Protein AF-A0A7C5YGK5-F1 (afdb_monomer_lite)

Radius of gyration: 21.23 Å; chains: 1; bounding box: 62×53×54 Å

Structure (mmCIF, N/CA/C/O backbone):
data_AF-A0A7C5YGK5-F1
#
_entry.id   AF-A0A7C5YGK5-F1
#
loop_
_atom_site.group_PDB
_atom_site.id
_atom_site.type_symbol
_atom_site.label_atom_id
_atom_site.label_alt_id
_atom_site.label_comp_id
_atom_site.label_asym_id
_atom_site.label_entity_id
_atom_site.label_seq_id
_atom_site.pdbx_PDB_ins_code
_atom_site.Cartn_x
_atom_site.Cartn_y
_atom_site.Cartn_z
_atom_site.occupancy
_atom_site.B_iso_or_equiv
_atom_site.auth_seq_id
_atom_site.auth_comp_id
_atom_site.auth_asym_id
_atom_site.auth_atom_id
_atom_site.pdbx_PDB_model_num
ATOM 1 N N . MET A 1 1 ? 16.348 12.078 -22.762 1.00 61.97 1 MET A N 1
ATOM 2 C CA . MET A 1 1 ? 15.052 11.604 -22.214 1.00 61.97 1 MET A CA 1
ATOM 3 C C . MET A 1 1 ? 15.205 10.711 -20.979 1.00 61.97 1 MET A C 1
ATOM 5 O O . MET A 1 1 ? 14.664 11.082 -19.948 1.00 61.97 1 MET A O 1
ATOM 9 N N . ARG A 1 2 ? 15.973 9.604 -21.016 1.00 72.06 2 ARG A N 1
ATOM 10 C CA . ARG A 1 2 ? 16.140 8.676 -19.867 1.00 72.06 2 ARG A CA 1
ATOM 11 C C . ARG A 1 2 ? 16.527 9.355 -18.541 1.00 72.06 2 ARG A C 1
ATOM 13 O O . ARG A 1 2 ? 15.892 9.107 -17.523 1.00 72.06 2 ARG A O 1
ATOM 20 N N . ASN A 1 3 ? 17.524 10.240 -18.558 1.00 75.56 3 ASN A N 1
ATOM 21 C CA . ASN A 1 3 ? 17.982 10.916 -17.338 1.00 75.56 3 ASN A CA 1
ATOM 22 C C . ASN A 1 3 ? 16.948 11.926 -16.810 1.00 75.56 3 ASN A C 1
ATOM 24 O O . ASN A 1 3 ? 16.773 12.029 -15.605 1.00 75.56 3 ASN A O 1
ATOM 28 N N . CYS A 1 4 ? 16.206 12.606 -17.691 1.00 78.31 4 CYS A N 1
ATOM 29 C CA . CYS A 1 4 ? 15.151 13.546 -17.295 1.00 78.31 4 CYS A CA 1
ATOM 30 C C . CYS A 1 4 ? 14.020 12.838 -16.536 1.00 78.31 4 CYS A C 1
ATOM 32 O O . CYS A 1 4 ? 13.589 13.324 -15.496 1.00 78.31 4 CYS A O 1
ATOM 34 N N . VAL A 1 5 ? 13.591 11.663 -17.017 1.00 83.38 5 VAL A N 1
ATOM 35 C CA . VAL A 1 5 ? 12.564 10.851 -16.341 1.00 83.38 5 VAL A CA 1
ATOM 36 C C . VAL A 1 5 ? 13.057 10.398 -14.966 1.00 83.38 5 VAL A C 1
ATOM 38 O O . VAL A 1 5 ? 12.347 10.564 -13.983 1.00 83.38 5 VAL A O 1
ATOM 41 N N . ARG A 1 6 ? 14.301 9.911 -14.865 1.00 82.94 6 ARG A N 1
ATOM 42 C CA . ARG A 1 6 ? 14.883 9.477 -13.583 1.00 82.94 6 ARG A CA 1
ATOM 43 C C . ARG A 1 6 ? 15.022 10.614 -12.573 1.00 82.94 6 ARG A C 1
ATOM 45 O O . ARG A 1 6 ? 14.742 10.407 -11.398 1.00 82.94 6 ARG A O 1
ATOM 52 N N . VAL A 1 7 ? 15.425 11.803 -13.015 1.00 82.38 7 VAL A N 1
ATOM 53 C CA . VAL A 1 7 ? 15.535 12.981 -12.140 1.00 82.38 7 VAL A CA 1
ATOM 54 C C . VAL A 1 7 ? 14.152 13.454 -11.682 1.00 82.38 7 VAL A C 1
ATOM 56 O O . VAL A 1 7 ? 13.975 13.746 -10.503 1.00 82.38 7 VAL A O 1
ATOM 59 N N . ALA A 1 8 ? 13.149 13.452 -12.565 1.00 85.56 8 ALA A N 1
ATOM 60 C CA . ALA A 1 8 ? 11.771 13.767 -12.188 1.00 85.56 8 ALA A CA 1
ATOM 61 C C . ALA A 1 8 ? 11.207 12.754 -11.173 1.00 85.56 8 ALA A C 1
ATOM 63 O O . ALA A 1 8 ? 10.627 13.147 -10.160 1.00 85.56 8 ALA A O 1
ATOM 64 N N . SER A 1 9 ? 11.440 11.455 -11.385 1.00 85.75 9 SER A N 1
ATOM 65 C CA . SER A 1 9 ? 11.074 10.410 -10.424 1.00 85.75 9 SER A CA 1
ATOM 66 C C . SER A 1 9 ? 11.818 10.567 -9.091 1.00 85.75 9 SER A C 1
ATOM 68 O O . SER A 1 9 ? 11.222 10.357 -8.036 1.00 85.75 9 SER A O 1
ATOM 70 N N . ALA A 1 10 ? 13.091 10.981 -9.109 1.00 86.00 10 ALA A N 1
ATOM 71 C CA . ALA A 1 10 ? 13.881 11.243 -7.903 1.00 86.00 10 ALA A CA 1
ATOM 72 C C . ALA A 1 10 ? 13.321 12.416 -7.086 1.00 86.00 10 ALA A C 1
ATOM 74 O O . ALA A 1 10 ? 13.207 12.314 -5.866 1.00 86.00 10 ALA A O 1
ATOM 75 N N . LEU A 1 11 ? 12.889 13.491 -7.750 1.00 87.25 11 LEU A N 1
ATOM 76 C CA . LEU A 1 11 ? 12.198 14.610 -7.104 1.00 87.25 11 LEU A CA 1
ATOM 77 C C . LEU A 1 11 ? 10.873 14.168 -6.467 1.00 87.25 11 LEU A C 1
ATOM 79 O O . LEU A 1 11 ? 10.612 14.501 -5.313 1.00 87.25 11 LEU A O 1
ATOM 83 N N . ALA A 1 12 ? 10.066 13.372 -7.174 1.00 87.94 12 ALA A N 1
ATOM 84 C CA . ALA A 1 12 ? 8.808 12.847 -6.638 1.00 87.94 12 ALA A CA 1
ATOM 85 C C . ALA A 1 12 ? 9.027 11.926 -5.423 1.00 87.94 12 ALA A C 1
ATOM 87 O O . ALA A 1 12 ? 8.315 12.025 -4.424 1.00 87.94 12 ALA A O 1
ATOM 88 N N . MET A 1 13 ? 10.051 11.069 -5.469 1.00 90.56 13 MET A N 1
ATOM 89 C CA . MET A 1 13 ? 10.461 10.250 -4.325 1.00 90.56 13 MET A CA 1
ATOM 90 C C . MET A 1 13 ? 10.913 11.127 -3.148 1.00 90.56 13 MET A C 1
ATOM 92 O O . MET A 1 13 ? 10.487 10.887 -2.019 1.00 90.56 13 MET A O 1
ATOM 96 N N . ALA A 1 14 ? 11.740 12.149 -3.388 1.00 88.12 14 ALA A N 1
ATOM 97 C CA . ALA A 1 14 ? 12.190 13.058 -2.337 1.00 88.12 14 ALA A CA 1
ATOM 98 C C . ALA A 1 14 ? 11.003 13.788 -1.688 1.00 88.12 14 ALA A C 1
ATOM 100 O O . ALA A 1 14 ? 10.953 13.915 -0.464 1.00 88.12 14 ALA A O 1
ATOM 101 N N . ALA A 1 15 ? 10.016 14.206 -2.489 1.00 87.94 15 ALA A N 1
ATOM 102 C CA . ALA A 1 15 ? 8.786 14.817 -1.996 1.00 87.94 15 ALA A CA 1
ATOM 103 C C . ALA A 1 15 ? 7.990 13.845 -1.115 1.00 87.94 15 ALA A C 1
ATOM 105 O O . ALA A 1 15 ? 7.523 14.238 -0.051 1.00 87.94 15 ALA A O 1
ATOM 106 N N . ALA A 1 16 ? 7.895 12.569 -1.497 1.00 87.12 16 ALA A N 1
ATOM 107 C CA . ALA A 1 16 ? 7.235 11.549 -0.684 1.00 87.12 16 ALA A CA 1
ATOM 108 C C . ALA A 1 16 ? 7.958 11.286 0.650 1.00 87.12 16 ALA A C 1
ATOM 110 O O . ALA A 1 16 ? 7.298 11.129 1.675 1.00 87.12 16 ALA A O 1
ATOM 111 N N . VAL A 1 17 ? 9.299 11.286 0.668 1.00 86.50 17 VAL A N 1
ATOM 112 C CA . VAL A 1 17 ? 10.098 11.183 1.909 1.00 86.50 17 VAL A CA 1
ATOM 113 C C . VAL A 1 17 ? 9.819 12.375 2.827 1.00 86.50 17 VAL A C 1
ATOM 115 O O . VAL A 1 17 ? 9.573 12.199 4.019 1.00 86.50 17 VAL A O 1
ATOM 118 N N . ALA A 1 18 ? 9.836 13.588 2.276 1.00 85.12 18 ALA A N 1
ATOM 119 C CA . ALA A 1 18 ? 9.569 14.803 3.036 1.00 85.12 18 ALA A CA 1
ATOM 120 C C . ALA A 1 18 ? 8.126 14.848 3.552 1.00 85.12 18 ALA A C 1
ATOM 122 O O . ALA A 1 18 ? 7.896 15.221 4.699 1.00 85.12 18 ALA A O 1
ATOM 123 N N . LEU A 1 19 ? 7.166 14.402 2.740 1.00 86.31 19 LEU A N 1
ATOM 124 C CA . LEU A 1 19 ? 5.771 14.301 3.140 1.00 86.31 19 LEU A CA 1
ATOM 125 C C . LEU A 1 19 ? 5.600 13.267 4.252 1.00 86.31 19 LEU A C 1
ATOM 127 O O . LEU A 1 19 ? 4.934 13.571 5.228 1.00 86.31 19 LEU A O 1
ATOM 131 N N . PHE A 1 20 ? 6.259 12.108 4.179 1.00 83.88 20 PHE A N 1
ATOM 132 C CA . PHE A 1 20 ? 6.266 11.125 5.267 1.00 83.88 20 PHE A CA 1
ATOM 133 C C . PHE A 1 20 ? 6.825 11.704 6.577 1.00 83.88 20 PHE A C 1
ATOM 135 O O . PHE A 1 20 ? 6.246 11.503 7.646 1.00 83.88 20 PHE A O 1
ATOM 142 N N . LEU A 1 21 ? 7.921 12.467 6.508 1.00 81.94 21 LEU A N 1
ATOM 143 C CA . LEU A 1 21 ? 8.497 13.149 7.673 1.00 81.94 21 LEU A CA 1
ATOM 144 C C . LEU A 1 21 ? 7.549 14.204 8.258 1.00 81.94 21 LEU A C 1
ATOM 146 O O . LEU A 1 21 ? 7.430 14.325 9.478 1.00 81.94 21 LEU A O 1
ATOM 150 N N . PHE A 1 22 ? 6.860 14.942 7.393 1.00 80.69 22 PHE A N 1
ATOM 151 C CA . PHE A 1 22 ? 5.939 15.994 7.796 1.00 80.69 22 PHE A CA 1
ATOM 152 C C . PHE A 1 22 ? 4.614 15.445 8.343 1.00 80.69 22 PHE A C 1
ATOM 154 O O . PHE A 1 22 ? 4.155 15.896 9.387 1.00 80.69 22 PHE A O 1
ATOM 161 N N . THR A 1 23 ? 3.993 14.464 7.685 1.00 76.81 23 THR A N 1
ATOM 162 C CA . THR A 1 23 ? 2.668 13.952 8.070 1.00 76.81 23 THR A CA 1
ATOM 163 C C . THR A 1 23 ? 2.751 12.935 9.201 1.00 76.81 23 THR A C 1
ATOM 165 O O . THR A 1 23 ? 2.026 13.055 10.189 1.00 76.81 23 THR A O 1
ATOM 168 N N . ILE A 1 24 ? 3.657 11.958 9.094 1.00 78.12 24 ILE A N 1
ATOM 169 C CA . ILE A 1 24 ? 3.719 10.831 10.033 1.00 78.12 24 ILE A CA 1
ATOM 170 C C . ILE A 1 24 ? 4.596 11.174 11.235 1.00 78.12 24 ILE A C 1
ATOM 172 O O . ILE A 1 24 ? 4.184 10.999 12.383 1.00 78.12 24 ILE A O 1
ATOM 176 N N . LEU A 1 25 ? 5.802 11.690 10.988 1.00 72.62 25 LEU A N 1
ATOM 177 C CA . LEU A 1 25 ? 6.745 12.040 12.056 1.00 72.62 25 LEU A CA 1
ATOM 178 C C . LEU A 1 25 ? 6.520 13.454 12.622 1.00 72.62 25 LEU A C 1
ATOM 180 O O . LEU A 1 25 ? 7.140 13.795 13.630 1.00 72.62 25 LEU A O 1
ATOM 184 N N . GLN A 1 26 ? 5.610 14.242 12.026 1.00 71.62 26 GLN A N 1
ATOM 185 C CA . GLN A 1 26 ? 5.238 15.606 12.445 1.00 71.62 26 GLN A CA 1
ATOM 186 C C . GLN A 1 26 ? 6.452 16.509 12.697 1.00 71.62 26 GLN A C 1
ATOM 188 O O . GLN A 1 26 ? 6.501 17.298 13.642 1.00 71.62 26 GLN A O 1
ATOM 193 N N . VAL A 1 27 ? 7.464 16.361 11.840 1.00 75.00 27 VAL A N 1
ATOM 194 C CA . VAL A 1 27 ? 8.681 17.171 11.860 1.00 75.00 27 VAL A CA 1
ATOM 195 C C . VAL A 1 27 ? 8.373 18.588 11.368 1.00 75.00 27 VAL A C 1
ATOM 197 O O . VAL A 1 27 ? 7.480 18.793 10.548 1.00 75.00 27 VAL A O 1
ATOM 200 N N . SER A 1 28 ? 9.117 19.587 11.856 1.00 80.12 28 SER A N 1
ATOM 201 C CA . SER A 1 28 ? 8.945 20.971 11.406 1.00 80.12 28 SER A CA 1
ATOM 202 C C . SER A 1 28 ? 9.102 21.095 9.885 1.00 80.12 28 SER A C 1
ATOM 204 O O . SER A 1 28 ? 9.897 20.387 9.252 1.00 80.12 28 SER A O 1
ATOM 206 N N . LEU A 1 29 ? 8.345 22.024 9.294 1.00 82.19 29 LEU A N 1
ATOM 207 C CA . LEU A 1 29 ? 8.347 22.258 7.849 1.00 82.19 29 LEU A CA 1
ATOM 208 C C . LEU A 1 29 ? 9.766 22.534 7.327 1.00 82.19 29 LEU A C 1
ATOM 210 O O . LEU A 1 29 ? 10.172 21.956 6.324 1.00 82.19 29 LEU A O 1
ATOM 214 N N . SER A 1 30 ? 10.556 23.335 8.051 1.00 79.62 30 SER A N 1
ATOM 215 C CA . SER A 1 30 ? 11.928 23.691 7.664 1.00 79.62 30 SER A CA 1
ATOM 216 C C . SER A 1 30 ? 12.852 22.479 7.554 1.00 79.62 30 SER A C 1
ATOM 218 O O . SER A 1 30 ? 13.625 22.377 6.605 1.00 79.62 30 SER A O 1
ATOM 220 N N . VAL A 1 31 ? 12.756 21.532 8.493 1.00 83.88 31 VAL A N 1
ATOM 221 C CA . VAL A 1 31 ? 13.568 20.308 8.455 1.00 83.88 31 VAL A CA 1
ATOM 222 C C . VAL A 1 31 ? 13.084 19.384 7.338 1.00 83.88 31 VAL A C 1
ATOM 224 O O . VAL A 1 31 ? 13.905 18.801 6.637 1.00 83.88 31 VAL A O 1
ATOM 227 N N . SER A 1 32 ? 11.773 19.298 7.105 1.00 81.00 32 SER A N 1
ATOM 228 C CA . SER A 1 32 ? 11.217 18.488 6.011 1.00 81.00 32 SER A CA 1
ATOM 229 C C . SER A 1 32 ? 11.653 19.008 4.633 1.00 81.00 32 SER A C 1
ATOM 231 O O . SER A 1 32 ? 12.050 18.219 3.776 1.00 81.00 32 SER A O 1
ATOM 233 N N . VAL A 1 33 ? 11.669 20.331 4.436 1.00 85.19 33 VAL A N 1
ATOM 234 C CA . VAL A 1 33 ? 12.185 20.972 3.212 1.00 85.19 33 VAL A CA 1
ATOM 235 C C . VAL A 1 33 ? 13.698 20.781 3.080 1.00 85.19 33 VAL A C 1
ATOM 237 O O . VAL A 1 33 ? 14.188 20.498 1.988 1.00 85.19 33 VAL A O 1
ATOM 240 N N . PHE A 1 34 ? 14.450 20.871 4.179 1.00 87.50 34 PHE A N 1
ATOM 241 C CA . PHE A 1 34 ? 15.885 20.590 4.157 1.00 87.50 34 PHE A CA 1
ATOM 242 C C . PHE A 1 34 ? 16.175 19.145 3.728 1.00 87.50 34 PHE A C 1
ATOM 244 O O . PHE A 1 34 ? 17.001 18.915 2.844 1.00 87.50 34 PHE A O 1
ATOM 251 N N . VAL A 1 35 ? 15.452 18.171 4.290 1.00 86.88 35 VAL A N 1
ATOM 252 C CA . VAL A 1 35 ? 15.586 16.760 3.902 1.00 86.88 35 VAL A CA 1
ATOM 253 C C . VAL A 1 35 ? 15.156 16.543 2.453 1.00 86.88 35 VAL A C 1
ATOM 255 O O . VAL A 1 35 ? 15.827 15.799 1.743 1.00 86.88 35 VAL A O 1
ATOM 258 N N . PHE A 1 36 ? 14.101 17.213 1.980 1.00 88.00 36 PHE A N 1
ATOM 259 C CA . PHE A 1 36 ? 13.710 17.179 0.568 1.00 88.00 36 PHE A CA 1
ATOM 260 C C . PHE A 1 36 ? 14.868 17.594 -0.346 1.00 88.00 36 PHE A C 1
ATOM 262 O O . PHE A 1 36 ? 15.233 16.845 -1.254 1.00 88.00 36 PHE A O 1
ATOM 269 N N . LEU A 1 37 ? 15.473 18.757 -0.082 1.00 87.81 37 LEU A N 1
ATOM 270 C CA . LEU A 1 37 ? 16.588 19.277 -0.876 1.00 87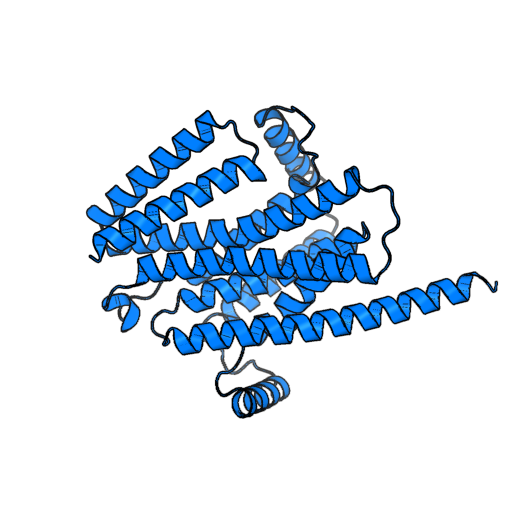.81 37 LEU A CA 1
ATOM 271 C C . LEU A 1 37 ? 17.795 18.336 -0.825 1.00 87.81 37 LEU A C 1
ATOM 273 O O . LEU A 1 37 ? 18.383 18.034 -1.865 1.00 87.81 37 LEU A O 1
ATOM 277 N N . LEU A 1 38 ? 18.130 17.817 0.357 1.00 88.56 38 LEU A N 1
ATOM 278 C CA . LEU A 1 38 ? 19.234 16.877 0.542 1.00 88.56 38 LEU A CA 1
ATOM 279 C C . LEU A 1 38 ? 18.993 15.567 -0.221 1.00 88.56 38 LEU A C 1
ATOM 281 O O . LEU A 1 38 ? 19.845 15.130 -0.988 1.00 88.56 38 LEU A O 1
ATOM 285 N N . VAL A 1 39 ? 17.818 14.951 -0.083 1.00 88.25 39 VAL A N 1
ATOM 286 C CA . VAL A 1 39 ? 17.501 13.692 -0.773 1.00 88.25 39 VAL A CA 1
ATOM 287 C C . VAL A 1 39 ? 17.434 13.899 -2.287 1.00 88.25 39 VAL A C 1
ATOM 289 O O . VAL A 1 39 ? 17.947 13.061 -3.029 1.00 88.25 39 VAL A O 1
ATOM 292 N N . ALA A 1 40 ? 16.867 15.008 -2.770 1.00 86.56 40 ALA A N 1
ATOM 293 C CA . ALA A 1 40 ? 16.801 15.324 -4.198 1.00 86.56 40 ALA A CA 1
ATOM 294 C C . ALA A 1 40 ? 18.196 15.547 -4.812 1.00 86.56 40 ALA A C 1
ATOM 296 O O . ALA A 1 40 ? 18.508 15.007 -5.878 1.00 86.56 40 ALA A O 1
ATOM 297 N N . THR A 1 41 ? 19.064 16.297 -4.130 1.00 84.00 41 THR A N 1
ATOM 298 C CA . THR A 1 41 ? 20.441 16.553 -4.585 1.00 84.00 41 THR A CA 1
ATOM 299 C C . THR A 1 41 ? 21.306 15.296 -4.520 1.00 84.00 41 THR A C 1
ATOM 301 O O . THR A 1 41 ? 21.959 14.959 -5.505 1.00 84.00 41 THR A O 1
ATOM 304 N N . CYS A 1 42 ? 21.255 14.533 -3.425 1.00 85.69 42 CYS A N 1
ATOM 305 C CA . CYS A 1 42 ? 22.000 13.280 -3.309 1.00 85.69 42 CYS A CA 1
ATOM 306 C C . CYS A 1 42 ? 21.535 12.244 -4.340 1.00 85.69 42 CYS A C 1
ATOM 308 O O . CYS A 1 42 ? 22.364 11.630 -5.006 1.00 85.69 42 CYS A O 1
ATOM 310 N N . SER A 1 43 ? 20.224 12.055 -4.516 1.00 82.31 43 SER A N 1
ATOM 311 C CA . SER A 1 43 ? 19.699 11.075 -5.479 1.00 82.31 43 SER A CA 1
ATOM 312 C C . SER A 1 43 ? 20.042 11.436 -6.925 1.00 82.31 43 SER A C 1
ATOM 314 O O . SER A 1 43 ? 20.512 10.574 -7.669 1.00 82.31 43 SER A O 1
ATOM 316 N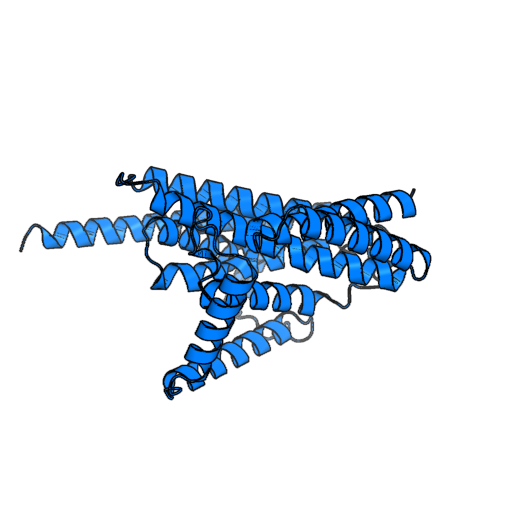 N . SER A 1 44 ? 19.893 12.705 -7.316 1.00 81.25 44 SER A N 1
ATOM 317 C CA . SER A 1 44 ? 20.297 13.169 -8.649 1.00 81.25 44 SER A CA 1
ATOM 318 C C . SER A 1 44 ? 21.806 13.035 -8.880 1.00 81.25 44 SER A C 1
ATOM 320 O O . SER A 1 44 ? 22.205 12.520 -9.925 1.00 81.25 44 SER A O 1
ATOM 322 N N . ALA A 1 45 ? 22.641 13.385 -7.897 1.00 83.31 45 ALA A N 1
ATOM 323 C CA . ALA A 1 45 ? 24.090 13.213 -7.981 1.00 83.31 45 ALA A CA 1
ATOM 324 C C . ALA A 1 45 ? 24.491 11.735 -8.138 1.00 83.31 45 ALA A C 1
ATOM 326 O O . ALA A 1 45 ? 25.281 11.404 -9.023 1.00 83.31 45 ALA A O 1
ATOM 327 N N . ILE A 1 46 ? 23.915 10.826 -7.341 1.00 83.69 46 ILE A N 1
ATOM 328 C CA . ILE A 1 46 ? 24.234 9.389 -7.397 1.00 83.69 46 ILE A CA 1
ATOM 329 C C . ILE A 1 46 ? 23.800 8.775 -8.733 1.00 83.69 46 ILE A C 1
ATOM 331 O O . ILE A 1 46 ? 24.522 7.931 -9.263 1.00 83.69 46 ILE A O 1
ATOM 335 N N . ILE A 1 47 ? 22.662 9.197 -9.300 1.00 82.62 47 ILE A N 1
ATOM 336 C CA . ILE A 1 47 ? 22.216 8.744 -10.629 1.00 82.62 47 ILE A CA 1
ATOM 337 C C . ILE A 1 47 ? 23.219 9.165 -11.714 1.00 82.62 47 ILE A C 1
ATOM 339 O O . ILE A 1 47 ? 23.490 8.381 -12.621 1.00 82.62 47 ILE A O 1
ATOM 343 N N . VAL A 1 48 ? 23.794 10.369 -11.615 1.00 81.31 48 VAL A N 1
ATOM 344 C CA . VAL A 1 48 ? 24.810 10.856 -12.564 1.00 81.31 48 VAL A CA 1
ATOM 345 C C . VAL A 1 48 ? 26.150 10.133 -12.381 1.00 81.31 48 VAL A C 1
ATOM 347 O O . VAL A 1 48 ? 26.771 9.756 -13.371 1.00 81.31 48 VAL A O 1
ATOM 350 N N . LEU A 1 49 ? 26.578 9.899 -11.135 1.00 80.31 49 LEU A N 1
ATOM 351 C CA . LEU A 1 49 ? 27.840 9.223 -10.802 1.00 80.31 49 LEU A CA 1
ATOM 352 C C . LEU A 1 49 ? 27.809 7.715 -11.098 1.00 80.31 49 LEU A C 1
ATOM 354 O O . LEU A 1 49 ? 28.800 7.142 -11.544 1.00 80.31 49 LEU A O 1
ATOM 358 N N . SER A 1 50 ? 26.685 7.051 -10.819 1.00 78.88 50 SER A N 1
ATOM 359 C CA . SER A 1 50 ? 26.557 5.595 -10.886 1.00 78.88 50 SER A CA 1
ATOM 360 C C . SER A 1 50 ? 25.134 5.169 -11.253 1.00 78.88 50 SER A C 1
ATOM 362 O O . SER A 1 50 ? 24.242 5.043 -10.414 1.00 78.88 50 SER A O 1
ATOM 364 N N . ASP A 1 51 ? 24.929 4.879 -12.535 1.00 76.31 51 ASP A N 1
ATOM 365 C CA . ASP A 1 51 ? 23.585 4.655 -13.070 1.00 76.31 51 ASP A CA 1
ATOM 366 C C . ASP A 1 51 ? 22.855 3.463 -12.418 1.00 76.31 51 ASP A C 1
ATOM 368 O O . ASP A 1 51 ? 21.680 3.542 -12.068 1.00 76.31 51 ASP A O 1
ATOM 372 N N . ALA A 1 52 ? 23.561 2.351 -12.190 1.00 78.56 52 ALA A N 1
ATOM 373 C CA . ALA A 1 52 ? 22.961 1.141 -11.625 1.00 78.56 52 ALA A CA 1
ATOM 374 C C . ALA A 1 52 ? 22.671 1.252 -10.115 1.00 78.56 52 ALA A C 1
ATOM 376 O O . ALA A 1 52 ? 21.628 0.784 -9.643 1.00 78.56 52 ALA A O 1
ATOM 377 N N . LEU A 1 53 ? 23.580 1.871 -9.354 1.00 80.50 53 LEU A N 1
ATOM 378 C CA . LEU A 1 53 ? 23.429 2.025 -7.905 1.00 80.50 53 LEU A CA 1
ATOM 379 C C . LEU A 1 53 ? 22.382 3.091 -7.578 1.00 80.50 53 LEU A C 1
ATOM 381 O O . LEU A 1 53 ? 21.507 2.833 -6.753 1.00 80.50 53 LEU A O 1
ATOM 385 N N . GLY A 1 54 ? 22.397 4.232 -8.275 1.00 82.38 54 GLY A N 1
ATOM 386 C CA . GLY A 1 54 ? 21.413 5.300 -8.086 1.00 82.38 54 GLY A CA 1
ATOM 387 C C . GLY A 1 54 ? 19.984 4.832 -8.334 1.00 82.38 54 GLY A C 1
ATOM 388 O O . GLY A 1 54 ? 19.116 5.038 -7.487 1.00 82.38 54 GLY A O 1
ATOM 389 N N . VAL A 1 55 ? 19.750 4.112 -9.437 1.00 83.56 55 VAL A N 1
ATOM 390 C CA . VAL A 1 55 ? 18.435 3.522 -9.739 1.00 83.56 55 VAL A CA 1
ATOM 391 C C . VAL A 1 55 ? 18.006 2.538 -8.652 1.00 83.56 55 VAL A C 1
ATOM 393 O O . VAL A 1 55 ? 16.856 2.576 -8.216 1.00 83.56 55 VAL A O 1
ATOM 396 N N . SER A 1 56 ? 18.917 1.690 -8.171 1.00 83.62 56 SER A N 1
ATOM 397 C CA . SER A 1 56 ? 18.602 0.700 -7.135 1.00 83.62 56 SER A CA 1
ATOM 398 C C . SER A 1 56 ? 18.248 1.357 -5.796 1.00 83.62 56 SER A C 1
ATOM 400 O O . SER A 1 56 ? 17.251 0.990 -5.181 1.00 83.62 56 SER A O 1
ATOM 402 N N . ILE A 1 57 ? 19.009 2.361 -5.358 1.00 86.38 57 ILE A N 1
ATOM 403 C CA . ILE A 1 57 ? 18.751 3.071 -4.095 1.00 86.38 57 ILE A CA 1
ATOM 404 C C . ILE A 1 57 ? 17.441 3.862 -4.187 1.00 86.38 57 ILE A C 1
ATOM 406 O O . ILE A 1 57 ? 16.599 3.736 -3.301 1.00 86.38 57 ILE A O 1
ATOM 410 N N . CYS A 1 58 ? 17.214 4.612 -5.270 1.00 87.12 58 CYS A N 1
ATOM 411 C CA . CYS A 1 58 ? 15.983 5.394 -5.431 1.00 87.12 58 CYS A CA 1
ATOM 412 C C . CYS A 1 58 ? 14.741 4.497 -5.513 1.00 87.12 58 CYS A C 1
ATOM 414 O O . CYS A 1 58 ? 13.710 4.796 -4.910 1.00 87.12 58 CYS A O 1
ATOM 416 N N . SER A 1 59 ? 14.846 3.356 -6.201 1.00 87.50 59 SER A N 1
ATOM 417 C CA . SER A 1 59 ? 13.755 2.377 -6.270 1.00 87.50 59 SER A CA 1
ATOM 418 C C . SER A 1 59 ? 13.471 1.752 -4.904 1.00 87.50 59 SER A C 1
ATOM 420 O O . SER A 1 59 ? 12.310 1.587 -4.542 1.00 87.50 59 SER A O 1
ATOM 422 N N . LEU A 1 60 ? 14.513 1.458 -4.117 1.00 87.88 60 LEU A N 1
ATOM 423 C CA . LEU A 1 60 ? 14.372 0.947 -2.753 1.00 87.88 60 LEU A CA 1
ATOM 424 C C . LEU A 1 60 ? 13.722 1.977 -1.824 1.00 87.88 60 LEU A C 1
ATOM 426 O O . LEU A 1 60 ? 12.814 1.622 -1.080 1.00 87.88 60 LEU A O 1
ATOM 430 N N . LEU A 1 61 ? 14.147 3.241 -1.890 1.00 88.56 61 LEU A N 1
ATOM 431 C CA . LEU A 1 61 ? 13.553 4.329 -1.113 1.00 88.56 61 LEU A CA 1
ATOM 432 C C . LEU A 1 61 ? 12.082 4.534 -1.475 1.00 88.56 61 LEU A C 1
ATOM 434 O O . LEU A 1 61 ? 11.253 4.655 -0.583 1.00 88.56 61 LEU A O 1
ATOM 438 N N . THR A 1 62 ? 11.743 4.493 -2.763 1.00 90.25 62 THR A N 1
ATOM 439 C CA . THR A 1 62 ? 10.349 4.594 -3.226 1.00 90.25 62 THR A CA 1
ATOM 440 C C . THR A 1 62 ? 9.510 3.416 -2.723 1.00 90.25 62 THR A C 1
ATOM 442 O O . THR A 1 62 ? 8.390 3.605 -2.251 1.00 90.25 62 THR A O 1
ATOM 445 N N . ALA A 1 63 ? 10.065 2.201 -2.760 1.00 89.19 63 ALA A N 1
ATOM 446 C CA . ALA A 1 63 ? 9.423 1.006 -2.212 1.00 89.19 63 ALA A CA 1
ATOM 447 C C . ALA A 1 63 ? 9.265 1.050 -0.691 1.00 89.19 63 ALA A C 1
ATOM 449 O O . ALA A 1 63 ? 8.364 0.417 -0.145 1.00 89.19 63 ALA A O 1
ATOM 450 N N . LEU A 1 64 ? 10.131 1.801 -0.011 1.00 90.06 64 LEU A N 1
ATOM 451 C CA . LEU A 1 64 ? 10.049 2.012 1.420 1.00 90.06 64 LEU A CA 1
ATOM 452 C C . LEU A 1 64 ? 8.964 3.021 1.778 1.00 90.06 64 LEU A C 1
ATOM 454 O O . LEU A 1 64 ? 8.144 2.753 2.652 1.00 90.06 64 LEU A O 1
ATOM 458 N N . THR A 1 65 ? 8.958 4.175 1.118 1.00 89.31 65 THR A N 1
ATOM 459 C CA . THR A 1 65 ? 8.135 5.315 1.526 1.00 89.31 65 THR A CA 1
ATOM 460 C C . THR A 1 65 ? 6.689 5.205 1.090 1.00 89.31 65 THR A C 1
ATOM 462 O O . THR A 1 65 ? 5.814 5.472 1.898 1.00 89.31 65 THR A O 1
ATOM 465 N N . PHE A 1 66 ? 6.395 4.802 -0.146 1.00 91.50 66 PHE A N 1
ATOM 466 C CA . PHE A 1 66 ? 5.020 4.873 -0.651 1.00 91.50 66 PHE A CA 1
ATOM 467 C C . PHE A 1 66 ? 4.059 3.893 0.032 1.00 91.50 66 PHE A C 1
ATOM 469 O O . PHE A 1 66 ? 3.013 4.346 0.496 1.00 91.50 66 PHE A O 1
ATOM 476 N N . PRO A 1 67 ? 4.381 2.589 0.165 1.00 91.12 67 PRO A N 1
ATOM 477 C CA . PRO A 1 67 ? 3.506 1.665 0.880 1.00 91.12 67 PRO A CA 1
ATOM 478 C C . PRO A 1 67 ? 3.365 2.023 2.367 1.00 91.12 67 PRO A C 1
ATOM 480 O O . PRO A 1 67 ? 2.266 1.941 2.910 1.00 91.12 67 PRO A O 1
ATOM 483 N N . THR A 1 68 ? 4.454 2.438 3.033 1.00 89.50 68 THR A N 1
ATOM 484 C CA . THR A 1 68 ? 4.392 2.825 4.457 1.00 89.50 68 THR A CA 1
ATOM 485 C C . THR A 1 68 ? 3.566 4.083 4.655 1.00 89.50 68 THR A C 1
ATOM 487 O O . THR A 1 68 ? 2.691 4.099 5.514 1.00 89.50 68 THR A O 1
ATOM 490 N N . LEU A 1 69 ? 3.787 5.108 3.831 1.00 90.12 69 LEU A N 1
ATOM 491 C CA . LEU A 1 69 ? 2.995 6.328 3.832 1.00 90.12 69 LEU A CA 1
ATOM 492 C C . LEU A 1 69 ? 1.513 6.006 3.623 1.00 90.12 69 LEU A C 1
ATOM 494 O O . LEU A 1 69 ? 0.699 6.456 4.417 1.00 90.12 69 LEU A O 1
ATOM 498 N N . ALA A 1 70 ? 1.178 5.185 2.624 1.00 91.69 70 ALA A N 1
ATOM 499 C CA . ALA A 1 70 ? -0.201 4.844 2.282 1.00 91.69 70 ALA A CA 1
ATOM 500 C C . ALA A 1 70 ? -0.984 4.205 3.436 1.00 91.69 70 ALA A C 1
ATOM 502 O O . ALA A 1 70 ? -2.161 4.507 3.622 1.00 91.69 70 ALA A O 1
ATOM 503 N N . VAL A 1 71 ? -0.367 3.293 4.194 1.00 90.12 71 VAL A N 1
ATOM 504 C CA . VAL A 1 71 ? -1.043 2.667 5.341 1.00 90.12 71 VAL A CA 1
ATOM 505 C C . VAL A 1 71 ? -1.034 3.598 6.550 1.00 90.12 71 VAL A C 1
ATOM 507 O O . VAL A 1 71 ? -2.058 3.726 7.216 1.00 90.12 71 VAL A O 1
ATOM 510 N N . CYS A 1 72 ? 0.081 4.278 6.828 1.00 89.19 72 CYS A N 1
ATOM 511 C CA . CYS A 1 72 ? 0.179 5.178 7.975 1.00 89.19 72 CYS A CA 1
ATOM 512 C C . CYS A 1 72 ? -0.817 6.340 7.892 1.00 89.19 72 CYS A C 1
ATOM 514 O O . CYS A 1 72 ? -1.444 6.642 8.904 1.00 89.19 72 CYS A O 1
ATOM 516 N N . THR A 1 73 ? -0.994 6.961 6.719 1.00 88.69 73 THR A N 1
ATOM 517 C CA . THR A 1 73 ? -1.955 8.064 6.548 1.00 88.69 73 THR A CA 1
ATOM 518 C C . THR A 1 73 ? -3.377 7.589 6.799 1.00 88.69 73 THR A C 1
ATOM 520 O O . THR A 1 73 ? -4.072 8.163 7.626 1.00 88.69 73 THR A O 1
ATOM 523 N N . VAL A 1 74 ? -3.776 6.478 6.177 1.00 90.50 74 VAL A N 1
ATOM 524 C CA . VAL A 1 74 ? -5.127 5.923 6.329 1.00 90.50 74 VAL A CA 1
ATOM 525 C C . VAL A 1 74 ? -5.417 5.535 7.773 1.00 90.50 74 VAL A C 1
ATOM 527 O O . VAL A 1 74 ? -6.498 5.809 8.287 1.00 90.50 74 VAL A O 1
ATOM 530 N N . VAL A 1 75 ? -4.457 4.915 8.454 1.00 87.94 75 VAL A N 1
ATOM 531 C CA . VAL A 1 75 ? -4.648 4.538 9.852 1.00 87.94 75 VAL A CA 1
ATOM 532 C C . VAL A 1 75 ? -4.711 5.771 10.763 1.00 87.94 75 VAL A C 1
ATOM 534 O O . VAL A 1 75 ? -5.552 5.806 11.659 1.00 87.94 75 VAL A O 1
ATOM 537 N N . GLN A 1 76 ? -3.873 6.790 10.539 1.00 85.19 76 GLN A N 1
ATOM 538 C CA . GLN A 1 76 ? -3.963 8.057 11.276 1.00 85.19 76 GLN A CA 1
ATOM 539 C C . GLN A 1 76 ? -5.305 8.760 11.044 1.00 85.19 76 GLN A C 1
ATOM 541 O O . GLN A 1 76 ? -5.888 9.263 12.000 1.00 85.19 76 GLN A O 1
ATOM 546 N N . ASP A 1 77 ? -5.819 8.760 9.814 1.00 86.00 77 ASP A N 1
ATOM 547 C CA . ASP A 1 77 ? -7.119 9.350 9.488 1.00 86.00 77 ASP A CA 1
ATOM 548 C C . ASP A 1 77 ? -8.261 8.628 10.221 1.00 86.00 77 ASP A C 1
ATOM 550 O O . ASP A 1 77 ? -9.149 9.279 10.770 1.00 86.00 77 ASP A O 1
ATOM 554 N N . ILE A 1 78 ? -8.201 7.294 10.333 1.00 85.31 78 ILE A N 1
ATOM 555 C CA . ILE A 1 78 ? -9.173 6.518 11.123 1.00 85.31 78 ILE A CA 1
ATOM 556 C C . ILE A 1 78 ? -9.084 6.873 12.617 1.00 85.31 78 ILE A C 1
ATOM 558 O O . ILE A 1 78 ? -10.117 7.050 13.261 1.00 85.31 78 ILE A O 1
ATOM 562 N N . TYR A 1 79 ? -7.876 7.010 13.174 1.00 82.75 79 TYR A N 1
ATOM 563 C CA . TYR A 1 79 ? -7.704 7.422 14.573 1.00 82.75 79 TYR A CA 1
ATOM 564 C C . TYR A 1 79 ? -8.192 8.854 14.835 1.00 82.75 79 TYR A C 1
ATOM 566 O O . TYR A 1 79 ? -8.806 9.101 15.871 1.00 82.75 79 TYR A O 1
ATOM 574 N N . ARG A 1 80 ? -7.973 9.787 13.900 1.00 79.75 80 ARG A N 1
ATOM 575 C CA . ARG A 1 80 ? -8.489 11.166 13.984 1.00 79.75 80 ARG A CA 1
ATOM 576 C C . ARG A 1 80 ? -10.014 11.210 13.933 1.00 79.75 80 ARG A C 1
ATOM 578 O O . ARG A 1 80 ? -10.636 11.942 14.702 1.00 79.75 80 ARG A O 1
ATOM 585 N N . ALA A 1 81 ? -10.625 10.366 13.104 1.00 81.44 81 ALA A N 1
ATOM 586 C CA . ALA A 1 81 ? -12.076 10.230 13.070 1.00 81.44 81 ALA A CA 1
ATOM 587 C C . ALA A 1 81 ? -12.643 9.758 14.425 1.00 81.44 81 ALA A C 1
ATOM 589 O O . ALA A 1 81 ? -13.728 10.179 14.812 1.00 81.44 81 ALA A O 1
ATOM 590 N N . HIS A 1 82 ? -11.911 8.951 15.210 1.00 79.00 82 HIS A N 1
ATOM 591 C CA . HIS A 1 82 ? -12.371 8.537 16.547 1.00 79.00 82 HIS A CA 1
ATOM 592 C C . HIS A 1 82 ? -12.431 9.659 17.580 1.00 79.00 82 HIS A C 1
ATOM 594 O O . HIS A 1 82 ? -13.208 9.532 18.531 1.00 79.00 82 HIS A O 1
ATOM 600 N N . THR A 1 83 ? -11.583 10.682 17.449 1.00 68.06 83 THR A N 1
ATOM 601 C CA . THR A 1 83 ? -11.556 11.844 18.350 1.00 68.06 83 THR A CA 1
ATOM 602 C C . THR A 1 83 ? -12.619 12.874 17.994 1.00 68.06 83 THR A C 1
ATOM 604 O O . THR A 1 83 ? -13.172 13.505 18.894 1.00 68.06 83 THR A O 1
ATOM 607 N N . GLU A 1 84 ? -12.933 13.020 16.706 1.00 68.06 84 GLU A N 1
ATOM 608 C CA . GLU A 1 84 ? -13.939 13.970 16.221 1.00 68.06 84 GLU A CA 1
ATOM 609 C C . GLU A 1 84 ? -15.365 13.415 16.314 1.00 68.06 84 GLU A C 1
ATOM 611 O O . GLU A 1 84 ? -16.305 14.164 16.596 1.00 68.06 84 GLU A O 1
ATOM 616 N N . ASP A 1 85 ? -15.537 12.104 16.130 1.00 63.69 85 ASP A N 1
ATOM 617 C CA . ASP A 1 85 ? -16.859 11.512 15.993 1.00 63.69 85 ASP A CA 1
ATOM 618 C C . ASP A 1 85 ? -17.414 10.937 17.310 1.00 63.69 85 ASP A C 1
ATOM 620 O O . ASP A 1 85 ? -16.896 9.977 17.896 1.00 63.69 85 ASP A O 1
ATOM 624 N N . LYS A 1 86 ? -18.517 11.539 17.775 1.00 56.41 86 LYS A N 1
ATOM 625 C CA . LYS A 1 86 ? -19.356 11.040 18.880 1.00 56.41 86 LYS A CA 1
ATOM 626 C C . LYS A 1 86 ? -20.587 10.268 18.381 1.00 56.41 86 LYS A C 1
ATOM 628 O O . LYS A 1 86 ? -21.357 9.796 19.219 1.00 56.41 86 LYS A O 1
ATOM 633 N N . ARG A 1 87 ? -20.826 10.168 17.064 1.00 56.94 87 ARG A N 1
ATOM 634 C CA . ARG A 1 87 ? -21.983 9.451 16.507 1.00 56.94 87 ARG A CA 1
ATOM 635 C C . ARG A 1 87 ? -21.695 7.963 16.341 1.00 56.94 87 ARG A C 1
ATOM 637 O O . ARG A 1 87 ? -20.649 7.544 15.859 1.00 56.94 87 ARG A O 1
ATOM 644 N N . ASP A 1 88 ? -22.686 7.153 16.702 1.00 61.94 88 ASP A N 1
ATOM 645 C CA . ASP A 1 88 ? -22.712 5.739 16.346 1.00 61.94 88 ASP A CA 1
ATOM 646 C C . ASP A 1 88 ? -23.125 5.586 14.881 1.00 61.94 88 ASP A C 1
ATOM 648 O O . ASP A 1 88 ? -24.296 5.396 14.547 1.00 61.94 88 ASP A O 1
ATOM 652 N N . ASP A 1 89 ? -22.140 5.654 13.992 1.00 68.69 89 ASP A N 1
ATOM 653 C CA . ASP A 1 89 ? -22.358 5.374 12.579 1.00 68.69 89 ASP A CA 1
ATOM 654 C C . ASP A 1 89 ? -22.816 3.927 12.370 1.00 68.69 89 ASP A C 1
ATOM 656 O O . ASP A 1 89 ? -22.235 2.984 12.920 1.00 68.69 89 ASP A O 1
ATOM 660 N N . GLY A 1 90 ? -23.853 3.744 11.548 1.00 79.38 90 GLY A N 1
ATOM 661 C CA . GLY A 1 90 ? -24.364 2.428 11.174 1.00 79.38 90 GLY A CA 1
ATOM 662 C C . GLY A 1 90 ? -23.329 1.580 10.423 1.00 79.38 90 GLY A C 1
ATOM 663 O O . GLY A 1 90 ? -22.365 2.088 9.849 1.00 79.38 90 GLY A O 1
ATOM 664 N N . PHE A 1 91 ? -23.552 0.262 10.378 1.00 81.81 91 PHE A N 1
ATOM 665 C CA . PHE A 1 91 ? -22.646 -0.694 9.722 1.00 81.81 91 PHE A CA 1
ATOM 666 C C . PHE A 1 91 ? -22.288 -0.301 8.280 1.00 81.81 91 PHE A C 1
ATOM 668 O O . PHE A 1 91 ? -21.123 -0.392 7.897 1.00 81.81 91 PHE A O 1
ATOM 675 N N . ALA A 1 92 ? -23.276 0.161 7.504 1.00 83.31 92 ALA A N 1
ATOM 676 C CA . ALA A 1 92 ? -23.093 0.540 6.106 1.00 83.31 92 ALA A CA 1
ATOM 677 C C . ALA A 1 92 ? -22.101 1.704 5.940 1.00 83.31 92 ALA A C 1
ATOM 679 O O . ALA A 1 92 ? -21.207 1.619 5.102 1.00 83.31 92 ALA A O 1
ATOM 680 N N . ASN A 1 93 ? -22.191 2.738 6.786 1.00 85.69 93 ASN A N 1
ATOM 681 C CA . ASN A 1 93 ? -21.270 3.879 6.749 1.00 85.69 93 ASN A CA 1
ATOM 682 C C . ASN A 1 93 ? -19.842 3.457 7.103 1.00 85.69 93 ASN A C 1
ATOM 684 O O . ASN A 1 93 ? -18.898 3.836 6.413 1.00 85.69 93 ASN A O 1
ATOM 688 N N . ARG A 1 94 ? -19.676 2.596 8.116 1.00 84.88 94 ARG A N 1
ATOM 689 C CA . ARG A 1 94 ? -18.354 2.066 8.492 1.00 84.88 94 ARG A CA 1
ATOM 690 C C . ARG A 1 94 ? -17.748 1.194 7.394 1.00 84.88 94 ARG A C 1
ATOM 692 O O . ARG A 1 94 ? -16.556 1.294 7.116 1.00 84.88 94 ARG A O 1
ATOM 699 N N . ALA A 1 95 ? -18.553 0.351 6.747 1.00 86.44 95 ALA A N 1
ATOM 700 C CA . ALA A 1 95 ? -18.105 -0.480 5.628 1.00 86.44 95 ALA A CA 1
ATOM 701 C C . ALA A 1 95 ? -17.724 0.366 4.400 1.00 86.44 95 ALA A C 1
ATOM 703 O O . ALA A 1 95 ? -16.723 0.080 3.737 1.00 86.44 95 ALA A O 1
ATOM 704 N N . PHE A 1 96 ? -18.480 1.434 4.128 1.00 88.69 96 PHE A N 1
ATOM 705 C CA . PHE A 1 96 ? -18.156 2.395 3.079 1.00 88.69 96 PHE A CA 1
ATOM 706 C C . PHE A 1 96 ? -16.856 3.149 3.384 1.00 88.69 96 PHE A C 1
ATOM 708 O O . PHE A 1 96 ? -15.971 3.195 2.533 1.00 88.69 96 PHE A O 1
ATOM 715 N N . SER A 1 97 ? -16.696 3.646 4.615 1.00 88.25 97 SER A N 1
ATOM 716 C CA . SER A 1 97 ? -15.465 4.294 5.082 1.00 88.25 97 SER A CA 1
ATOM 717 C C . SER A 1 97 ? -14.250 3.370 4.935 1.00 88.25 97 SER A C 1
ATOM 719 O O . SER A 1 97 ? -13.277 3.738 4.284 1.00 88.25 97 SER A O 1
ATOM 721 N N . ALA A 1 98 ? -14.341 2.118 5.400 1.00 89.44 98 ALA A N 1
ATOM 722 C CA . ALA A 1 98 ? -13.264 1.136 5.249 1.00 89.44 98 ALA A CA 1
ATOM 723 C C . ALA A 1 98 ? -12.922 0.845 3.775 1.00 89.44 98 ALA A C 1
ATOM 725 O O . ALA A 1 98 ? -11.750 0.690 3.426 1.00 89.44 98 ALA A O 1
ATOM 726 N N . THR A 1 99 ? -13.931 0.806 2.899 1.00 92.38 99 THR A N 1
ATOM 727 C CA . THR A 1 99 ? -13.739 0.635 1.451 1.00 92.38 99 THR A CA 1
ATOM 728 C C . THR A 1 99 ? -13.035 1.838 0.827 1.00 92.38 99 THR A C 1
ATOM 730 O O . THR A 1 99 ? -12.105 1.658 0.040 1.00 92.38 99 THR A O 1
ATOM 733 N N . ALA A 1 100 ? -13.429 3.057 1.200 1.00 92.56 100 ALA A N 1
ATOM 734 C CA . ALA A 1 100 ? -12.774 4.280 0.749 1.00 92.56 100 ALA A CA 1
ATOM 735 C C . ALA A 1 100 ? -11.314 4.333 1.226 1.00 92.56 100 ALA A C 1
ATOM 737 O O . ALA A 1 100 ? -10.411 4.545 0.418 1.00 92.56 100 ALA A O 1
ATOM 738 N N . SER A 1 101 ? -11.062 4.033 2.503 1.00 91.69 101 SER A N 1
ATOM 739 C CA . SER A 1 101 ? -9.722 3.906 3.085 1.00 91.69 101 SER A CA 1
ATOM 740 C C . SER A 1 101 ? -8.856 2.879 2.348 1.00 91.69 101 SER A C 1
ATOM 742 O O . SER A 1 101 ? -7.696 3.151 2.036 1.00 91.69 101 SER A O 1
ATOM 744 N N . PHE A 1 102 ? -9.418 1.715 2.010 1.00 93.44 102 PHE A N 1
ATOM 745 C CA . PHE A 1 102 ? -8.740 0.697 1.207 1.00 93.44 102 PHE A CA 1
ATOM 746 C C . PHE A 1 102 ? -8.376 1.216 -0.192 1.00 93.44 102 PHE A C 1
ATOM 748 O O . PHE A 1 102 ? -7.228 1.073 -0.618 1.00 93.44 102 PHE A O 1
ATOM 755 N N . ALA A 1 103 ? -9.321 1.858 -0.883 1.00 93.94 103 ALA A N 1
ATOM 756 C CA . ALA A 1 103 ? -9.101 2.412 -2.215 1.00 93.94 103 ALA A CA 1
ATOM 757 C C . ALA A 1 103 ? -8.025 3.510 -2.213 1.00 93.94 103 ALA A C 1
ATOM 759 O O . ALA A 1 103 ? -7.132 3.488 -3.060 1.00 93.94 103 ALA A O 1
ATOM 760 N N . ILE A 1 104 ? -8.057 4.419 -1.230 1.00 93.88 104 ILE A N 1
ATOM 761 C CA . ILE A 1 104 ? -7.050 5.476 -1.050 1.00 93.88 104 ILE A CA 1
ATOM 762 C C . ILE A 1 104 ? -5.669 4.860 -0.789 1.00 93.88 104 ILE A C 1
ATOM 764 O O . ILE A 1 104 ? -4.696 5.229 -1.448 1.00 93.88 104 ILE A O 1
ATOM 768 N N . CYS A 1 105 ? -5.578 3.874 0.110 1.00 93.50 105 CYS A N 1
ATOM 769 C CA . CYS A 1 105 ? -4.328 3.174 0.416 1.00 93.50 105 CYS A CA 1
ATOM 770 C C . CYS A 1 105 ? -3.715 2.522 -0.838 1.00 93.50 105 CYS A C 1
ATOM 772 O O . CYS A 1 105 ? -2.526 2.688 -1.141 1.00 93.50 105 CYS A O 1
ATOM 774 N N . SER A 1 106 ? -4.543 1.813 -1.608 1.00 92.94 106 SER A N 1
ATOM 775 C CA . SER A 1 106 ? -4.119 1.174 -2.851 1.00 92.94 106 SER A CA 1
ATOM 776 C C . SER A 1 106 ? -3.735 2.190 -3.927 1.00 92.94 106 SER A C 1
ATOM 778 O O . SER A 1 106 ? -2.742 1.977 -4.621 1.00 92.94 106 SER A O 1
ATOM 780 N N . ALA A 1 107 ? -4.444 3.316 -4.038 1.00 94.19 107 ALA A N 1
ATOM 781 C CA . ALA A 1 107 ? -4.118 4.379 -4.986 1.00 94.19 107 ALA A CA 1
ATOM 782 C C . ALA A 1 107 ? -2.752 5.019 -4.687 1.00 94.19 107 ALA A C 1
ATOM 784 O O . ALA A 1 107 ? -1.921 5.123 -5.589 1.00 94.19 107 ALA A O 1
ATOM 785 N N . ILE A 1 108 ? -2.471 5.374 -3.427 1.00 93.31 108 ILE A N 1
ATOM 786 C CA . ILE A 1 108 ? -1.172 5.945 -3.023 1.00 93.31 108 ILE A CA 1
ATOM 787 C C . ILE A 1 108 ? -0.036 4.951 -3.310 1.00 93.31 108 ILE A C 1
ATOM 789 O O . ILE A 1 108 ? 1.005 5.324 -3.856 1.00 93.31 108 ILE A O 1
ATOM 793 N N . THR A 1 109 ? -0.246 3.669 -3.003 1.00 93.56 109 THR A N 1
ATOM 794 C CA . THR A 1 109 ? 0.749 2.620 -3.268 1.00 93.56 109 THR A CA 1
ATOM 795 C C . THR A 1 109 ? 0.983 2.425 -4.772 1.00 93.56 109 THR A C 1
ATOM 797 O O . THR A 1 109 ? 2.131 2.285 -5.201 1.00 93.56 109 THR A O 1
ATOM 800 N N . LEU A 1 110 ? -0.075 2.465 -5.590 1.00 92.56 110 LEU A N 1
ATOM 801 C CA . LEU A 1 110 ? 0.013 2.395 -7.052 1.00 92.56 110 LEU A CA 1
ATOM 802 C C . LEU A 1 110 ? 0.763 3.588 -7.649 1.00 92.56 110 LEU A C 1
ATOM 804 O O . LEU A 1 110 ? 1.588 3.385 -8.537 1.00 92.56 110 LEU A O 1
ATOM 808 N N . LEU A 1 111 ? 0.544 4.806 -7.145 1.00 92.94 111 LEU A N 1
ATOM 809 C CA . LEU A 1 111 ? 1.302 5.987 -7.575 1.00 92.94 111 LEU A CA 1
ATOM 810 C C . LEU A 1 111 ? 2.807 5.789 -7.348 1.00 92.94 111 LEU A C 1
ATOM 812 O O . LEU A 1 111 ? 3.609 6.023 -8.254 1.00 92.94 111 LEU A O 1
ATOM 816 N N . GLY A 1 112 ? 3.190 5.271 -6.179 1.00 90.94 112 GLY A N 1
ATOM 817 C CA . GLY A 1 112 ? 4.575 4.894 -5.896 1.00 90.94 112 GLY A CA 1
ATOM 818 C C . GLY A 1 112 ? 5.107 3.812 -6.837 1.00 90.94 112 GLY A C 1
ATOM 819 O O . GLY A 1 112 ? 6.238 3.895 -7.318 1.00 90.94 112 GLY A O 1
ATOM 820 N N . ALA A 1 113 ? 4.282 2.811 -7.142 1.00 90.56 113 ALA A N 1
ATOM 821 C CA . ALA A 1 113 ? 4.654 1.740 -8.055 1.00 90.56 113 ALA A CA 1
ATOM 822 C C . ALA A 1 113 ? 4.890 2.258 -9.485 1.00 90.56 113 ALA A C 1
ATOM 824 O O . ALA A 1 113 ? 5.855 1.851 -10.133 1.00 90.56 113 ALA A O 1
ATOM 825 N N . MET A 1 114 ? 4.078 3.211 -9.957 1.00 90.25 114 MET A N 1
ATOM 826 C CA . MET A 1 114 ? 4.285 3.871 -11.251 1.00 90.25 114 MET A CA 1
ATOM 827 C C . MET A 1 114 ? 5.575 4.700 -11.278 1.00 90.25 114 MET A C 1
ATOM 829 O O . MET A 1 114 ? 6.287 4.691 -12.283 1.00 90.25 114 MET A O 1
ATOM 833 N N . LEU A 1 115 ? 5.932 5.357 -10.171 1.00 90.31 115 LEU A N 1
ATOM 834 C CA . LEU A 1 115 ? 7.206 6.076 -10.058 1.00 90.31 115 LEU A CA 1
ATOM 835 C C . LEU A 1 115 ? 8.416 5.138 -10.163 1.00 90.31 115 LEU A C 1
ATOM 837 O O . LEU A 1 115 ? 9.402 5.484 -10.816 1.00 90.31 115 LEU A O 1
ATOM 841 N N . VAL A 1 116 ? 8.330 3.929 -9.598 1.00 89.75 116 VAL A N 1
ATOM 842 C CA . VAL A 1 116 ? 9.390 2.913 -9.717 1.00 89.75 116 VAL A CA 1
ATOM 843 C C . VAL A 1 116 ? 9.611 2.460 -11.155 1.00 89.75 116 VAL A C 1
ATOM 845 O O . VAL A 1 116 ? 10.760 2.299 -11.567 1.00 89.75 116 VAL A O 1
ATOM 848 N N . ILE A 1 117 ? 8.552 2.347 -11.961 1.00 88.25 117 ILE A N 1
ATOM 849 C CA . ILE A 1 117 ? 8.681 2.050 -13.398 1.00 88.25 117 ILE A CA 1
ATOM 850 C C . ILE A 1 117 ? 9.555 3.110 -14.088 1.00 88.25 117 ILE A C 1
ATOM 852 O O . ILE A 1 117 ? 10.407 2.763 -14.905 1.00 88.25 117 ILE A O 1
ATOM 856 N N . GLY A 1 118 ? 9.405 4.387 -13.718 1.00 85.56 118 GLY A N 1
ATOM 857 C CA . GLY A 1 118 ? 10.227 5.485 -14.238 1.00 85.56 118 GLY A CA 1
ATOM 858 C C . GLY A 1 118 ? 11.726 5.296 -13.981 1.00 85.56 118 GLY A C 1
ATOM 859 O O . GLY A 1 118 ? 12.545 5.528 -14.874 1.00 85.56 118 GLY A O 1
ATOM 860 N N . PHE A 1 119 ? 12.099 4.789 -12.802 1.00 83.88 119 PHE A N 1
ATOM 861 C CA . PHE A 1 119 ? 13.493 4.467 -12.483 1.00 83.88 119 PHE A CA 1
ATOM 862 C C . PHE A 1 119 ? 14.014 3.258 -13.275 1.00 83.88 119 PHE A C 1
ATOM 864 O O . PHE A 1 119 ? 15.145 3.289 -13.781 1.00 83.88 119 PHE A O 1
ATOM 871 N N . LEU A 1 120 ? 13.184 2.219 -13.421 1.00 84.38 120 LEU A N 1
ATOM 872 C CA . LEU A 1 120 ? 13.541 0.947 -14.057 1.00 84.38 120 LEU A CA 1
ATOM 873 C C . LEU A 1 120 ? 13.352 0.917 -15.584 1.00 84.38 120 LEU A C 1
ATOM 875 O O . LEU A 1 120 ? 13.628 -0.112 -16.193 1.00 84.38 120 LEU A O 1
ATOM 879 N N . CYS A 1 121 ? 12.968 2.020 -16.232 1.00 82.69 121 CYS A N 1
ATOM 880 C CA . CYS A 1 121 ? 12.706 2.107 -17.681 1.00 82.69 121 CYS A CA 1
ATOM 881 C C . CYS A 1 121 ? 13.957 1.917 -18.589 1.00 82.69 121 CYS A C 1
ATOM 883 O O . CYS A 1 121 ? 13.986 2.320 -19.750 1.00 82.69 121 CYS A O 1
ATOM 885 N N . ASP A 1 122 ? 15.038 1.312 -18.091 1.00 82.50 122 ASP A N 1
ATOM 886 C CA . ASP A 1 122 ? 16.201 0.975 -18.912 1.00 82.50 122 ASP A CA 1
ATOM 887 C C . ASP A 1 122 ? 16.024 -0.363 -19.623 1.00 82.50 122 ASP A C 1
ATOM 889 O O . ASP A 1 122 ? 15.520 -1.332 -19.048 1.00 82.50 122 ASP A O 1
ATOM 893 N N . ARG A 1 123 ? 16.596 -0.474 -20.826 1.00 79.56 123 ARG A N 1
ATOM 894 C CA . ARG A 1 123 ? 16.624 -1.736 -21.579 1.00 79.56 123 ARG A CA 1
ATOM 895 C C . ARG A 1 123 ? 17.256 -2.871 -20.763 1.00 79.56 123 ARG A C 1
ATOM 897 O O . ARG A 1 123 ? 16.783 -3.998 -20.821 1.00 79.56 123 ARG A O 1
ATOM 904 N N . ARG A 1 124 ? 18.273 -2.565 -19.949 1.00 80.38 124 ARG A N 1
ATOM 905 C CA . ARG A 1 124 ? 18.970 -3.537 -19.083 1.00 80.38 124 ARG A CA 1
ATOM 906 C C . ARG A 1 124 ? 18.053 -4.166 -18.019 1.00 80.38 124 ARG A C 1
ATOM 908 O O . ARG A 1 124 ? 18.191 -5.346 -17.716 1.00 80.38 124 ARG A O 1
ATOM 915 N N . PHE A 1 125 ? 17.095 -3.407 -17.485 1.00 79.56 125 PHE A N 1
ATOM 916 C CA . PHE A 1 125 ? 16.128 -3.922 -16.509 1.00 79.56 125 PHE A CA 1
ATOM 917 C C . PHE A 1 125 ? 14.947 -4.626 -17.191 1.00 79.56 125 PHE A C 1
ATOM 919 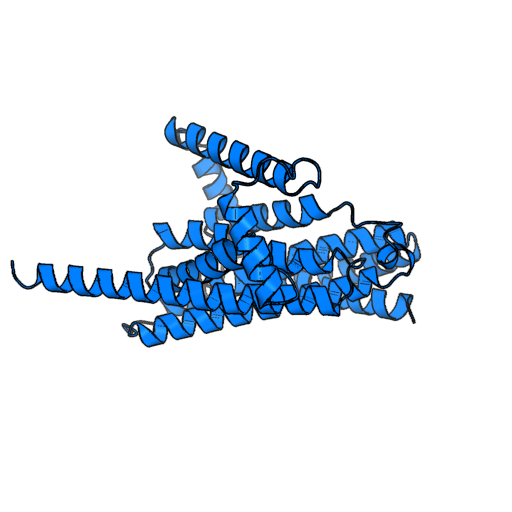O O . PHE A 1 125 ? 14.496 -5.661 -16.708 1.00 79.56 125 PHE A O 1
ATOM 926 N N . MET A 1 126 ? 14.491 -4.122 -18.344 1.00 81.75 126 MET A N 1
ATOM 927 C CA . MET A 1 126 ? 13.396 -4.732 -19.118 1.00 81.75 126 MET A CA 1
ATOM 928 C C . MET A 1 126 ? 13.766 -6.088 -19.727 1.00 81.75 126 MET A C 1
ATOM 930 O O . MET A 1 126 ? 12.948 -6.998 -19.731 1.00 81.75 126 MET A O 1
ATOM 934 N N . VAL A 1 127 ? 15.005 -6.259 -20.197 1.00 79.88 127 VAL A N 1
ATOM 935 C CA . VAL A 1 127 ? 15.498 -7.556 -20.706 1.00 79.88 127 VAL A CA 1
ATOM 936 C C . VAL A 1 127 ? 15.839 -8.518 -19.552 1.00 79.88 127 VAL A C 1
ATOM 938 O O . VAL A 1 127 ? 16.069 -9.701 -19.768 1.00 79.88 127 VAL A O 1
ATOM 941 N N . GLY A 1 128 ? 15.848 -8.034 -18.304 1.00 72.88 128 GLY A N 1
ATOM 942 C CA . GLY A 1 128 ? 16.126 -8.843 -17.116 1.00 72.88 128 GLY A CA 1
ATOM 943 C C . GLY A 1 128 ? 17.609 -9.136 -16.873 1.00 72.88 128 GLY A C 1
ATOM 944 O O . GLY A 1 128 ? 17.922 -9.911 -15.970 1.00 72.88 128 GLY A O 1
ATOM 945 N N . THR A 1 129 ? 18.524 -8.507 -17.624 1.00 63.84 129 THR A N 1
ATOM 946 C CA . THR A 1 129 ? 19.979 -8.675 -17.441 1.00 63.84 129 THR A CA 1
ATOM 947 C C . THR A 1 129 ? 20.473 -8.049 -16.137 1.00 63.84 129 THR A C 1
ATOM 949 O O . THR A 1 129 ? 21.452 -8.511 -15.556 1.00 63.84 129 THR A O 1
ATOM 952 N N . MET A 1 130 ? 19.775 -7.022 -15.644 1.00 62.56 130 MET A N 1
ATOM 953 C CA . MET A 1 130 ? 19.885 -6.538 -14.271 1.00 62.56 130 MET A CA 1
ATOM 954 C C . MET A 1 130 ? 18.524 -6.621 -13.587 1.00 62.56 130 MET A C 1
ATOM 956 O O . MET A 1 130 ? 17.524 -6.127 -14.102 1.00 62.56 130 MET A O 1
ATOM 960 N N . GLN A 1 131 ? 18.490 -7.231 -12.404 1.00 68.44 131 GLN A N 1
ATOM 961 C CA . GLN A 1 131 ? 17.292 -7.317 -11.572 1.00 68.44 131 GLN A CA 1
ATOM 962 C C . GLN A 1 131 ? 17.450 -6.447 -10.328 1.00 68.44 131 GLN A C 1
ATOM 964 O O . GLN A 1 131 ? 18.555 -6.271 -9.809 1.00 68.44 131 GLN A O 1
ATOM 969 N N . PHE A 1 132 ? 16.331 -5.930 -9.824 1.00 69.50 132 PHE A N 1
ATOM 970 C CA . PHE A 1 132 ? 16.304 -5.223 -8.552 1.00 69.50 132 PHE A CA 1
ATOM 971 C C . PHE A 1 132 ? 16.670 -6.194 -7.417 1.00 69.50 132 PHE A C 1
ATOM 973 O O . PHE A 1 132 ? 15.868 -7.021 -6.995 1.00 69.50 132 PHE A O 1
ATOM 980 N N . ARG A 1 133 ? 17.907 -6.111 -6.915 1.00 67.38 133 ARG A N 1
ATOM 981 C CA . ARG A 1 133 ? 18.418 -6.997 -5.849 1.00 67.38 133 ARG A CA 1
ATOM 982 C C . ARG A 1 133 ? 17.758 -6.749 -4.484 1.00 67.38 133 ARG A C 1
ATOM 984 O O . ARG A 1 133 ? 17.856 -7.585 -3.593 1.00 67.38 133 ARG A O 1
ATOM 991 N N . GLY A 1 134 ? 17.065 -5.620 -4.330 1.00 70.38 134 GLY A N 1
ATOM 992 C CA . GLY A 1 134 ? 16.451 -5.174 -3.080 1.00 70.38 134 GLY A CA 1
ATOM 993 C C . GLY A 1 134 ? 15.037 -5.692 -2.806 1.00 70.38 134 GLY A C 1
ATOM 994 O O . GLY A 1 134 ? 14.479 -5.288 -1.794 1.00 70.38 134 GLY A O 1
ATOM 995 N N . VAL A 1 135 ? 14.454 -6.568 -3.640 1.00 71.25 135 VAL A N 1
ATOM 996 C CA . VAL A 1 135 ? 13.043 -7.015 -3.508 1.00 71.25 135 VAL A CA 1
ATOM 997 C C . VAL A 1 135 ? 12.701 -7.483 -2.088 1.00 71.25 135 VAL A C 1
ATOM 999 O O . VAL A 1 135 ? 11.692 -7.076 -1.512 1.00 71.25 135 VAL A O 1
ATOM 1002 N N . LYS A 1 136 ? 13.568 -8.303 -1.485 1.00 75.06 136 LYS A N 1
ATOM 1003 C CA . LYS A 1 136 ? 13.347 -8.832 -0.131 1.00 75.06 136 LYS A CA 1
ATOM 1004 C C . LYS A 1 136 ? 13.387 -7.728 0.928 1.00 75.06 136 LYS A C 1
ATOM 1006 O O . LYS A 1 136 ? 12.528 -7.682 1.805 1.00 75.06 136 LYS A O 1
ATOM 1011 N N . ILE A 1 137 ? 14.349 -6.811 0.813 1.00 79.62 137 ILE A N 1
ATOM 1012 C CA . ILE A 1 137 ? 14.502 -5.679 1.738 1.00 79.62 137 ILE A CA 1
ATOM 1013 C C . ILE A 1 137 ? 13.305 -4.733 1.604 1.00 79.62 137 ILE A C 1
ATOM 1015 O O . ILE A 1 137 ? 12.738 -4.326 2.611 1.00 79.62 137 ILE A O 1
ATOM 1019 N N . SER A 1 138 ? 12.856 -4.457 0.376 1.00 80.62 138 SER A N 1
ATOM 1020 C CA . SER A 1 138 ? 11.690 -3.607 0.108 1.00 80.62 138 SER A CA 1
ATOM 1021 C C . SER A 1 138 ? 10.363 -4.179 0.598 1.00 80.62 138 SER A C 1
ATOM 1023 O O . SER A 1 138 ? 9.374 -3.465 0.608 1.00 80.62 138 SER A O 1
ATOM 1025 N N . GLN A 1 139 ? 10.310 -5.451 0.989 1.00 79.69 139 GLN A N 1
ATOM 1026 C CA . GLN A 1 139 ? 9.118 -6.050 1.589 1.00 79.69 139 GLN A CA 1
ATOM 1027 C C . GLN A 1 139 ? 9.231 -6.115 3.111 1.00 79.69 139 GLN A C 1
ATOM 1029 O O . GLN A 1 139 ? 8.285 -5.792 3.821 1.00 79.69 139 GLN A O 1
ATOM 1034 N N . LEU A 1 140 ? 10.398 -6.499 3.627 1.00 81.75 140 LEU A N 1
ATOM 1035 C CA . LEU A 1 140 ? 10.587 -6.675 5.063 1.00 81.75 140 LEU A CA 1
ATOM 1036 C C . LEU A 1 140 ? 10.748 -5.343 5.806 1.00 81.75 140 LEU A C 1
ATOM 1038 O O . LEU A 1 140 ? 10.182 -5.165 6.882 1.00 81.75 140 LEU A O 1
ATOM 1042 N N . LEU A 1 141 ? 11.497 -4.399 5.233 1.00 83.31 141 LEU A N 1
ATOM 1043 C CA . LEU A 1 141 ? 11.826 -3.142 5.902 1.00 83.31 141 LEU A CA 1
ATOM 1044 C C . LEU A 1 141 ? 10.595 -2.239 6.111 1.00 83.31 141 LEU A C 1
ATOM 1046 O O . LEU A 1 141 ? 10.405 -1.793 7.242 1.00 83.31 141 LEU A O 1
ATOM 1050 N N . PRO A 1 142 ? 9.710 -2.015 5.114 1.00 83.62 142 PRO A N 1
ATOM 1051 C CA . PRO A 1 142 ? 8.450 -1.299 5.334 1.00 83.62 142 PRO A CA 1
ATOM 1052 C C . PRO A 1 142 ? 7.604 -1.911 6.440 1.00 83.62 142 PRO A C 1
ATOM 1054 O O . PRO A 1 142 ? 7.073 -1.196 7.286 1.00 83.62 142 PRO A O 1
ATOM 1057 N N . MET A 1 143 ? 7.484 -3.241 6.425 1.00 84.94 143 MET A N 1
ATOM 1058 C CA . MET A 1 143 ? 6.673 -3.988 7.379 1.00 84.94 143 MET A CA 1
ATOM 1059 C C . MET A 1 143 ? 7.206 -3.813 8.800 1.00 84.94 143 MET A C 1
ATOM 1061 O O . MET A 1 143 ? 6.421 -3.590 9.718 1.00 84.94 143 MET A O 1
ATOM 1065 N N . LEU A 1 144 ? 8.532 -3.835 8.967 1.00 83.00 144 LEU A N 1
ATOM 1066 C CA . LEU A 1 144 ? 9.186 -3.574 10.245 1.00 83.00 144 LEU A CA 1
ATOM 1067 C C . LEU A 1 144 ? 8.934 -2.140 10.727 1.00 83.00 144 LEU A C 1
ATOM 1069 O O . LEU A 1 144 ? 8.528 -1.954 11.870 1.00 83.00 144 LEU A O 1
ATOM 1073 N N . ILE A 1 145 ? 9.134 -1.136 9.864 1.00 83.94 145 ILE A N 1
ATOM 1074 C CA . ILE A 1 145 ? 8.895 0.275 10.212 1.00 83.94 145 ILE A CA 1
ATOM 1075 C C . ILE A 1 145 ? 7.444 0.467 10.652 1.00 83.94 145 ILE A C 1
ATOM 1077 O O . ILE A 1 145 ? 7.188 1.046 11.704 1.00 83.94 145 ILE A O 1
ATOM 1081 N N . PHE A 1 146 ? 6.498 -0.062 9.880 1.00 83.25 146 PHE A N 1
ATOM 1082 C CA . PHE A 1 146 ? 5.080 0.037 10.190 1.00 83.25 146 PHE A CA 1
ATOM 1083 C C . PHE A 1 146 ? 4.723 -0.663 11.511 1.00 83.25 146 PHE A C 1
ATOM 1085 O O . PHE A 1 146 ? 4.039 -0.079 12.349 1.00 83.25 146 PHE A O 1
ATOM 1092 N N . ALA A 1 147 ? 5.246 -1.869 11.754 1.00 79.69 147 ALA A N 1
ATOM 1093 C CA . ALA A 1 147 ? 5.044 -2.581 13.015 1.00 79.69 147 ALA A CA 1
ATOM 1094 C C . ALA A 1 147 ? 5.585 -1.794 14.222 1.00 79.69 147 ALA A C 1
ATOM 1096 O O . ALA A 1 147 ? 4.905 -1.689 15.241 1.00 79.69 147 ALA A O 1
ATOM 1097 N N . VAL A 1 148 ? 6.772 -1.191 14.100 1.00 78.44 148 VAL A N 1
ATOM 1098 C CA . VAL A 1 148 ? 7.361 -0.355 15.159 1.00 78.44 148 VAL A CA 1
ATOM 1099 C C . VAL A 1 148 ? 6.518 0.899 15.413 1.00 78.44 148 VAL A C 1
ATOM 1101 O O . VAL A 1 148 ? 6.284 1.249 16.573 1.00 78.44 148 VAL A O 1
ATOM 1104 N N . LEU A 1 149 ? 6.014 1.558 14.365 1.00 77.88 149 LEU A N 1
ATOM 1105 C CA . LEU A 1 149 ? 5.139 2.733 14.495 1.00 77.88 149 LEU A CA 1
ATOM 1106 C C . LEU A 1 149 ? 3.804 2.399 15.180 1.00 77.88 149 LEU A C 1
ATOM 1108 O O . LEU A 1 149 ? 3.323 3.186 15.996 1.00 77.88 149 LEU A O 1
ATOM 1112 N N . LEU A 1 150 ? 3.242 1.218 14.907 1.00 74.31 150 LEU A N 1
ATOM 1113 C CA . LEU A 1 150 ? 2.044 0.735 15.593 1.00 74.31 150 LEU A CA 1
ATOM 1114 C C . LEU A 1 150 ? 2.312 0.414 17.071 1.00 74.31 150 LEU A C 1
ATOM 1116 O O . LEU A 1 150 ? 1.584 0.894 17.936 1.00 74.31 150 LEU A O 1
ATOM 1120 N N . ILE A 1 151 ? 3.362 -0.358 17.377 1.00 70.06 151 ILE A N 1
ATOM 1121 C CA . ILE A 1 151 ? 3.680 -0.791 18.753 1.00 70.06 151 ILE A CA 1
ATOM 1122 C C . ILE A 1 151 ? 4.048 0.397 19.647 1.00 70.06 151 ILE A C 1
ATOM 1124 O O . ILE A 1 151 ? 3.657 0.446 20.811 1.00 70.06 151 ILE A O 1
ATOM 1128 N N . SER A 1 152 ? 4.772 1.379 19.108 1.00 65.19 152 SER A N 1
ATOM 1129 C CA . SER A 1 152 ? 5.117 2.602 19.847 1.00 65.19 152 SER A CA 1
ATOM 1130 C C . SER A 1 152 ? 3.903 3.487 20.161 1.00 65.19 152 SER A C 1
ATOM 1132 O O . SER A 1 152 ? 4.016 4.419 20.961 1.00 65.19 152 SER A O 1
ATOM 1134 N N . GLY A 1 153 ? 2.736 3.201 19.570 1.00 64.12 153 GLY A N 1
ATOM 1135 C CA . GLY A 1 153 ? 1.535 4.023 19.692 1.00 64.12 153 GLY A CA 1
ATOM 1136 C C . GLY A 1 153 ? 1.682 5.387 19.017 1.00 64.12 153 GLY A C 1
ATOM 1137 O O . GLY A 1 153 ? 0.902 6.293 19.301 1.00 64.12 153 GLY A O 1
ATOM 1138 N N . TRP A 1 154 ? 2.672 5.546 18.128 1.00 65.00 154 TRP A N 1
ATOM 1139 C CA . TRP A 1 154 ? 2.958 6.807 17.437 1.00 65.00 154 TRP A CA 1
ATOM 1140 C C . TRP A 1 154 ? 1.757 7.298 16.623 1.00 65.00 154 TRP A C 1
ATOM 1142 O O . TRP A 1 154 ? 1.544 8.495 16.457 1.00 65.00 154 TRP A O 1
ATOM 1152 N N . MET A 1 155 ? 0.957 6.357 16.127 1.00 64.12 155 MET A N 1
ATOM 1153 C CA . MET A 1 155 ? -0.200 6.627 15.277 1.00 64.12 155 MET A CA 1
ATOM 1154 C C . MET A 1 155 ? -1.483 6.928 16.055 1.00 64.12 155 MET A C 1
ATOM 1156 O O . MET A 1 155 ? -2.431 7.429 15.463 1.00 64.12 155 MET A O 1
ATOM 1160 N N . GLU A 1 156 ? -1.511 6.661 17.363 1.00 63.72 156 GLU A N 1
ATOM 1161 C CA . GLU A 1 156 ? -2.664 6.959 18.225 1.00 63.72 156 GLU A CA 1
ATOM 1162 C C . GLU A 1 156 ? -2.618 8.384 18.790 1.00 63.72 156 GLU A C 1
ATOM 1164 O O . GLU A 1 156 ? -3.569 8.833 19.426 1.00 63.72 156 GLU A O 1
ATOM 1169 N N . TRP A 1 157 ? -1.494 9.083 18.609 1.00 55.81 157 TRP A N 1
ATOM 1170 C CA . TRP A 1 157 ? -1.288 10.407 19.172 1.00 55.81 157 TRP A CA 1
ATOM 1171 C C . TRP A 1 157 ? -1.955 11.466 18.294 1.00 55.81 157 TRP A C 1
ATOM 1173 O O . TRP A 1 157 ? -1.570 11.677 17.143 1.00 55.81 157 TRP A O 1
ATOM 1183 N N . ASP A 1 158 ? -2.935 12.161 18.870 1.00 49.59 158 ASP A N 1
ATOM 1184 C CA . ASP A 1 158 ? -3.653 13.237 18.203 1.00 49.59 158 ASP A CA 1
ATOM 1185 C C . ASP A 1 158 ? -2.715 14.385 17.772 1.00 49.59 158 ASP A C 1
ATOM 1187 O O . ASP A 1 158 ? -1.865 14.879 18.522 1.00 49.59 158 ASP A O 1
ATOM 1191 N N . SER A 1 159 ? -2.903 14.830 16.531 1.00 45.47 159 SER A N 1
ATOM 1192 C CA . SER A 1 159 ? -2.148 15.895 15.867 1.00 45.47 159 SER A CA 1
ATOM 1193 C C . SER A 1 159 ? -2.279 17.255 16.568 1.00 45.47 159 SER A C 1
ATOM 1195 O O . SER A 1 159 ? -1.498 18.158 16.277 1.00 45.47 159 SER A O 1
ATOM 1197 N N . SER A 1 160 ? -3.247 17.392 17.478 1.00 40.69 160 SER A N 1
ATOM 1198 C CA . SER A 1 160 ? -3.541 18.585 18.280 1.00 40.69 160 SER A CA 1
ATOM 1199 C C . SER A 1 160 ? -2.590 18.798 19.469 1.00 40.69 160 SER A C 1
ATOM 1201 O O . SER A 1 160 ? -2.483 19.903 20.001 1.00 40.69 160 SER A O 1
ATOM 1203 N N . SER A 1 161 ? -1.849 17.767 19.884 1.00 40.66 161 SER A N 1
ATOM 1204 C CA . SER A 1 161 ? -0.866 17.891 20.959 1.00 40.66 161 SER A CA 1
ATOM 1205 C C . SER A 1 161 ? 0.458 18.426 20.414 1.00 40.66 161 SER A C 1
ATOM 1207 O O . SER A 1 161 ? 1.270 17.674 19.865 1.00 40.66 161 SER A O 1
ATOM 1209 N N . CYS A 1 162 ? 0.712 19.719 20.619 1.00 37.22 162 CYS A N 1
ATOM 1210 C CA . CYS A 1 162 ? 1.978 20.424 20.366 1.00 37.22 162 CYS A CA 1
ATOM 1211 C C . CYS A 1 162 ? 3.164 19.920 21.227 1.00 37.22 162 CYS A C 1
ATOM 1213 O O . CYS A 1 162 ? 3.972 20.708 21.711 1.00 37.22 162 CYS A O 1
ATOM 1215 N N . ALA A 1 163 ? 3.297 18.613 21.449 1.00 44.03 163 ALA A N 1
ATOM 1216 C CA . ALA A 1 163 ? 4.498 18.026 22.025 1.00 44.03 163 ALA A CA 1
ATOM 1217 C C . ALA A 1 163 ? 5.602 18.032 20.961 1.00 44.03 163 ALA A C 1
ATOM 1219 O O . ALA A 1 163 ? 5.421 17.483 19.868 1.00 44.03 163 ALA A O 1
ATOM 1220 N N . LYS A 1 164 ? 6.747 18.655 21.274 1.00 54.75 164 LYS A N 1
ATOM 1221 C CA . LYS A 1 164 ? 7.922 18.700 20.389 1.00 54.75 164 LYS A CA 1
ATOM 1222 C C . LYS A 1 164 ? 8.291 17.279 19.953 1.00 54.75 164 LYS A C 1
ATOM 1224 O O . LYS A 1 164 ? 8.298 16.360 20.768 1.00 54.75 164 LYS A O 1
ATOM 1229 N N . VAL A 1 165 ? 8.694 17.116 18.691 1.00 57.69 165 VAL A N 1
ATOM 1230 C CA . VAL A 1 165 ? 9.155 15.841 18.097 1.00 57.69 165 VAL A CA 1
ATOM 1231 C C . VAL A 1 165 ? 10.115 15.084 19.024 1.00 57.69 165 VAL A C 1
ATOM 1233 O O . VAL A 1 165 ? 9.996 13.876 19.190 1.00 57.69 165 VAL A O 1
ATOM 1236 N N . ASN A 1 166 ? 11.013 15.798 19.710 1.00 57.50 166 ASN A N 1
ATOM 1237 C CA . ASN A 1 166 ? 11.986 15.208 20.631 1.00 57.50 166 ASN A CA 1
ATOM 1238 C C . ASN A 1 166 ? 11.343 14.536 21.867 1.00 57.50 166 ASN A C 1
ATOM 1240 O O . ASN A 1 166 ? 11.810 13.495 22.320 1.00 57.50 166 ASN A O 1
ATOM 1244 N N . GLU A 1 167 ? 10.248 15.084 22.396 1.00 59.50 167 GLU A N 1
ATOM 1245 C CA . GLU A 1 167 ? 9.497 14.468 23.501 1.00 59.50 167 GLU A CA 1
ATOM 1246 C C . GLU A 1 167 ? 8.720 13.236 23.029 1.00 59.50 167 GLU A C 1
ATOM 1248 O O . GLU A 1 167 ? 8.672 12.231 23.735 1.00 59.50 167 GLU A O 1
ATOM 1253 N N . ARG A 1 168 ? 8.205 13.261 21.793 1.00 56.44 168 ARG A N 1
ATOM 1254 C CA . ARG A 1 168 ? 7.543 12.107 21.165 1.00 56.44 168 ARG A CA 1
ATOM 1255 C C . ARG A 1 168 ? 8.513 10.961 20.910 1.00 56.44 168 ARG A C 1
ATOM 1257 O O . ARG A 1 168 ? 8.203 9.816 21.238 1.00 56.44 168 ARG A O 1
ATOM 1264 N N . PHE A 1 169 ? 9.708 11.271 20.400 1.00 57.12 169 PHE A N 1
ATOM 1265 C CA . PHE A 1 169 ? 10.789 10.297 20.255 1.00 57.12 169 PHE A CA 1
ATOM 1266 C C . PHE A 1 169 ? 11.200 9.729 21.611 1.00 57.12 169 PHE A C 1
ATOM 1268 O O . PHE A 1 169 ? 11.236 8.512 21.754 1.00 57.12 169 PHE A O 1
ATOM 1275 N N . LYS A 1 170 ? 11.418 10.568 22.632 1.00 57.44 170 LYS A N 1
ATOM 1276 C CA . LYS A 1 170 ? 11.765 10.092 23.980 1.00 57.44 170 LYS A CA 1
ATOM 1277 C C . LYS A 1 170 ? 10.683 9.206 24.593 1.00 57.44 170 LYS A C 1
ATOM 1279 O O . LYS A 1 170 ? 11.026 8.159 25.124 1.00 57.44 170 LYS A O 1
ATOM 1284 N N . CYS A 1 171 ? 9.403 9.565 24.499 1.00 55.62 171 CYS A N 1
ATOM 1285 C CA . CYS A 1 171 ? 8.308 8.742 25.025 1.00 55.62 171 CYS A CA 1
ATOM 1286 C C . CYS A 1 171 ? 8.115 7.439 24.245 1.00 55.62 171 CYS A C 1
ATOM 1288 O O . CYS A 1 171 ? 7.794 6.417 24.843 1.00 55.62 171 CYS A O 1
ATOM 1290 N N . SER A 1 172 ? 8.340 7.446 22.933 1.00 56.16 172 SER A N 1
ATOM 1291 C CA . SER A 1 172 ? 8.229 6.239 22.107 1.00 56.16 172 SER A CA 1
ATOM 1292 C C . SER A 1 172 ? 9.396 5.293 22.338 1.00 56.16 172 SER A C 1
ATOM 1294 O O . SER A 1 172 ? 9.185 4.098 22.515 1.00 56.16 172 SER A O 1
ATOM 1296 N N . VAL A 1 173 ? 10.614 5.832 22.437 1.00 60.38 173 VAL A N 1
ATOM 1297 C CA . VAL A 1 173 ? 11.796 5.074 22.859 1.00 60.38 173 VAL A CA 1
ATOM 1298 C C . VAL A 1 173 ? 11.597 4.552 24.276 1.00 60.38 173 VAL A C 1
ATOM 1300 O O . VAL A 1 173 ? 11.858 3.384 24.510 1.00 60.38 173 VAL A O 1
ATOM 1303 N N . LYS A 1 174 ? 11.049 5.356 25.196 1.00 59.78 174 LYS A N 1
ATOM 1304 C CA . LYS A 1 174 ? 10.747 4.920 26.563 1.00 59.78 174 LYS A CA 1
ATOM 1305 C C . LYS A 1 174 ? 9.716 3.794 26.587 1.00 59.78 174 LYS A C 1
ATOM 1307 O O . LYS A 1 174 ? 9.996 2.785 27.201 1.00 59.78 174 LYS A O 1
ATOM 1312 N N . LYS A 1 175 ? 8.606 3.882 25.847 1.00 58.84 175 LYS A N 1
ATOM 1313 C CA . LYS A 1 175 ? 7.630 2.781 25.728 1.00 58.84 175 LYS A CA 1
ATOM 1314 C C . LYS A 1 175 ? 8.236 1.522 25.110 1.00 58.84 175 LYS A C 1
ATOM 1316 O O . LYS A 1 175 ? 7.946 0.430 25.579 1.00 58.84 175 LYS A O 1
ATOM 1321 N N . ILE A 1 176 ? 9.079 1.653 24.085 1.00 59.22 176 ILE A N 1
ATOM 1322 C CA . ILE A 1 176 ? 9.788 0.510 23.488 1.00 59.22 176 ILE A CA 1
ATOM 1323 C C . ILE A 1 176 ? 10.767 -0.096 24.502 1.00 59.22 176 ILE A C 1
ATOM 1325 O O . ILE A 1 176 ? 10.800 -1.312 24.657 1.00 59.22 176 ILE A O 1
ATOM 1329 N N . CYS A 1 177 ? 11.524 0.731 25.223 1.00 59.28 177 CYS A N 1
ATOM 1330 C CA . CYS A 1 177 ? 12.420 0.297 26.290 1.00 59.28 177 CYS A CA 1
ATOM 1331 C C . CYS A 1 177 ? 11.657 -0.319 27.466 1.00 59.28 177 CYS A C 1
ATOM 1333 O O . CYS A 1 177 ? 12.129 -1.305 28.013 1.00 59.28 177 CYS A O 1
ATOM 1335 N N . ASP A 1 178 ? 10.479 0.191 27.817 1.00 60.25 178 ASP A N 1
ATOM 1336 C CA . ASP A 1 178 ? 9.609 -0.338 28.870 1.00 60.25 178 ASP A CA 1
ATOM 1337 C C . ASP A 1 178 ? 9.005 -1.686 28.442 1.00 60.25 178 ASP A C 1
ATOM 1339 O O . ASP A 1 178 ? 8.947 -2.614 29.242 1.00 60.25 178 ASP A O 1
ATOM 1343 N N . ILE A 1 179 ? 8.640 -1.848 27.162 1.00 59.75 179 ILE A N 1
ATOM 1344 C CA . ILE A 1 179 ? 8.252 -3.143 26.577 1.00 59.75 179 ILE A CA 1
ATOM 1345 C C . ILE A 1 179 ? 9.434 -4.119 26.625 1.00 59.75 179 ILE A C 1
ATOM 1347 O O . ILE A 1 179 ? 9.255 -5.273 27.008 1.00 59.75 179 ILE A O 1
ATOM 1351 N N . PHE A 1 180 ? 10.644 -3.666 26.291 1.00 59.09 180 PHE A N 1
ATOM 1352 C CA . PHE A 1 180 ? 11.848 -4.502 26.324 1.00 59.09 180 PHE A CA 1
ATOM 1353 C C . PHE A 1 180 ? 12.320 -4.826 27.753 1.00 59.09 180 PHE A C 1
ATOM 1355 O O . PHE A 1 180 ? 12.958 -5.851 27.969 1.00 59.09 180 PHE A O 1
ATOM 1362 N N . SER A 1 181 ? 11.990 -3.968 28.722 1.00 57.25 181 SER A N 1
ATOM 1363 C CA . SER A 1 181 ? 12.309 -4.131 30.150 1.00 57.25 181 SER A CA 1
ATOM 1364 C C . SER A 1 181 ? 11.193 -4.831 30.930 1.00 57.25 181 SER A C 1
ATOM 1366 O O . SER A 1 181 ? 11.375 -5.164 32.100 1.00 57.25 181 SER A O 1
ATOM 1368 N N . SER A 1 182 ? 10.034 -5.061 30.307 1.00 52.75 182 SER A N 1
ATOM 1369 C CA . SER A 1 182 ? 8.973 -5.875 30.889 1.00 52.75 182 SER A CA 1
ATOM 1370 C C . SER A 1 182 ? 9.418 -7.343 30.943 1.00 52.75 182 SER A C 1
ATOM 1372 O O . SER A 1 182 ? 10.098 -7.812 30.024 1.00 52.75 182 SER A O 1
ATOM 1374 N N . PRO A 1 183 ? 9.082 -8.094 32.009 1.00 47.91 183 PRO A N 1
ATOM 1375 C CA . PRO A 1 183 ? 9.467 -9.493 32.105 1.00 47.91 183 PRO A CA 1
ATOM 1376 C C . PRO A 1 183 ? 8.876 -10.258 30.920 1.00 47.91 183 PRO A C 1
ATOM 1378 O O . PRO A 1 183 ? 7.656 -10.364 30.765 1.00 47.91 183 PRO A O 1
ATOM 1381 N N . VAL A 1 184 ? 9.755 -10.782 30.065 1.00 49.91 184 VAL A N 1
ATOM 1382 C CA . VAL A 1 184 ? 9.362 -11.542 28.880 1.00 49.91 184 VAL A CA 1
ATOM 1383 C C . VAL A 1 184 ? 8.720 -12.843 29.355 1.00 49.91 184 VAL A C 1
ATOM 1385 O O . VAL A 1 184 ? 9.407 -13.806 29.687 1.00 49.91 184 VAL A O 1
ATOM 1388 N N . LEU A 1 185 ? 7.384 -12.883 29.421 1.00 61.69 185 LEU A N 1
ATOM 1389 C CA . LEU A 1 185 ? 6.687 -14.149 29.649 1.00 61.69 185 LEU A CA 1
ATOM 13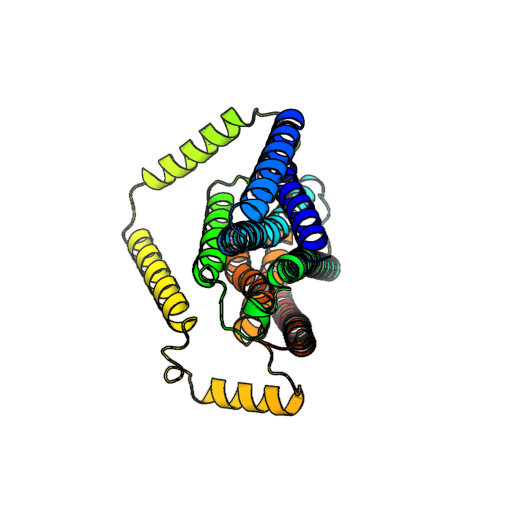90 C C . LEU A 1 185 ? 7.045 -15.125 28.519 1.00 61.69 185 LEU A C 1
ATOM 1392 O O . LEU A 1 185 ? 7.130 -14.726 27.357 1.00 61.69 185 LEU A O 1
ATOM 1396 N N . TRP A 1 186 ? 7.174 -16.414 28.843 1.00 55.66 186 TRP A N 1
ATOM 1397 C CA . TRP A 1 186 ? 7.497 -17.485 27.888 1.00 55.66 186 TRP A CA 1
ATOM 1398 C C . TRP A 1 186 ? 6.604 -17.492 26.637 1.00 55.66 186 TRP A C 1
ATOM 1400 O O . TRP A 1 186 ? 7.062 -17.814 25.542 1.00 55.66 186 TRP A O 1
ATOM 1410 N N . TRP A 1 187 ? 5.349 -17.052 26.771 1.00 55.12 187 TRP A N 1
ATOM 1411 C CA . TRP A 1 187 ? 4.435 -16.854 25.646 1.00 55.12 187 TRP A CA 1
ATOM 1412 C C . TRP A 1 187 ? 4.934 -15.810 24.630 1.00 55.12 187 TRP A C 1
ATOM 1414 O O . TRP A 1 187 ? 4.868 -16.060 23.431 1.00 55.12 187 TRP A O 1
ATOM 1424 N N . HIS A 1 188 ? 5.492 -14.678 25.071 1.00 64.25 188 HIS A N 1
ATOM 1425 C CA . HIS A 1 188 ? 6.031 -13.652 24.169 1.00 64.25 188 HIS A CA 1
ATOM 1426 C C . HIS A 1 188 ? 7.259 -14.157 23.408 1.00 64.25 188 HIS A C 1
ATOM 1428 O O . HIS A 1 188 ? 7.383 -13.902 22.210 1.00 64.25 188 HIS A O 1
ATOM 1434 N N . ALA A 1 189 ? 8.133 -14.922 24.070 1.00 61.47 189 ALA A N 1
ATOM 1435 C CA . ALA A 1 189 ? 9.277 -15.559 23.422 1.00 61.47 189 ALA A CA 1
ATOM 1436 C C . ALA A 1 189 ? 8.824 -16.584 22.366 1.00 61.47 189 ALA A C 1
ATOM 1438 O O . ALA A 1 189 ? 9.324 -16.572 21.241 1.00 61.47 189 ALA A O 1
ATOM 1439 N N . MET A 1 190 ? 7.818 -17.406 22.686 1.00 62.03 190 MET A N 1
ATOM 1440 C CA . MET A 1 190 ? 7.261 -18.396 21.761 1.00 62.03 190 MET A CA 1
ATOM 1441 C C . MET A 1 190 ? 6.552 -17.752 20.560 1.00 62.03 190 MET A C 1
ATOM 1443 O O . MET A 1 190 ? 6.762 -18.177 19.426 1.00 62.03 190 MET A O 1
ATOM 1447 N N . VAL A 1 191 ? 5.772 -16.688 20.777 1.00 68.50 191 VAL A N 1
ATOM 1448 C CA . VAL A 1 191 ? 5.143 -15.913 19.693 1.00 68.50 191 VAL A CA 1
ATOM 1449 C C . VAL A 1 191 ? 6.196 -15.246 18.814 1.00 68.50 191 VAL A C 1
ATOM 1451 O O . VAL A 1 191 ? 6.097 -15.317 17.592 1.00 68.50 191 VAL A O 1
ATOM 1454 N N . THR A 1 192 ? 7.229 -14.643 19.406 1.00 60.69 192 THR A N 1
ATOM 1455 C CA . THR A 1 192 ? 8.309 -13.990 18.650 1.00 60.69 192 THR A CA 1
ATOM 1456 C C . THR A 1 192 ? 9.065 -14.998 17.790 1.00 60.69 192 THR A C 1
ATOM 1458 O O . THR A 1 192 ? 9.321 -14.728 16.617 1.00 60.69 192 THR A O 1
ATOM 1461 N N . LEU A 1 193 ? 9.353 -16.186 18.332 1.00 64.75 193 LEU A N 1
ATOM 1462 C CA . LEU A 1 193 ? 9.972 -17.284 17.593 1.00 64.75 193 LEU A CA 1
ATOM 1463 C C . LEU A 1 193 ? 9.082 -17.751 16.432 1.00 64.75 193 LEU A C 1
ATOM 1465 O O . LEU A 1 193 ? 9.564 -17.876 15.309 1.00 64.75 193 LEU A O 1
ATOM 1469 N N . LEU A 1 194 ? 7.782 -17.950 16.670 1.00 68.06 194 LEU A N 1
ATOM 1470 C CA . LEU A 1 194 ? 6.817 -18.324 15.630 1.00 68.06 194 LEU A CA 1
ATOM 1471 C C . LEU A 1 194 ? 6.722 -17.274 14.519 1.00 68.06 194 LEU A C 1
ATOM 1473 O O . LEU A 1 194 ? 6.725 -17.630 13.342 1.00 68.06 194 LEU A O 1
ATOM 1477 N N . VAL A 1 195 ? 6.685 -15.987 14.872 1.00 69.31 195 VAL A N 1
ATOM 1478 C CA . VAL A 1 195 ? 6.693 -14.881 13.905 1.00 69.31 195 VAL A CA 1
ATOM 1479 C C . VAL A 1 195 ? 7.992 -14.883 13.102 1.00 69.31 195 VAL A C 1
ATOM 1481 O O . VAL A 1 195 ? 7.941 -14.759 11.881 1.00 69.31 195 VAL A O 1
ATOM 1484 N N . PHE A 1 196 ? 9.146 -15.092 13.740 1.00 63.19 196 PHE A N 1
ATOM 1485 C CA . PHE A 1 196 ? 10.430 -15.196 13.043 1.00 63.19 196 PHE A CA 1
ATOM 1486 C C . PHE A 1 196 ? 10.476 -16.386 12.082 1.00 63.19 196 PHE A C 1
ATOM 1488 O O . PHE A 1 196 ? 10.900 -16.222 10.938 1.00 63.19 196 PHE A O 1
ATOM 1495 N N . ILE A 1 197 ? 9.994 -17.558 12.507 1.00 64.88 197 ILE A N 1
ATOM 1496 C CA . ILE A 1 197 ? 9.892 -18.759 11.666 1.00 64.88 197 ILE A CA 1
ATOM 1497 C C . ILE A 1 197 ? 8.953 -18.499 10.486 1.00 64.88 197 ILE A C 1
ATOM 1499 O O . ILE A 1 197 ? 9.293 -18.831 9.352 1.00 64.88 197 ILE A O 1
ATOM 1503 N N . PHE A 1 198 ? 7.804 -17.862 10.717 1.00 66.44 198 PHE A N 1
ATOM 1504 C CA . PHE A 1 198 ? 6.850 -17.530 9.663 1.00 66.44 198 PHE A CA 1
ATOM 1505 C C . PHE A 1 198 ? 7.422 -16.511 8.670 1.00 66.44 198 PHE A C 1
ATOM 1507 O O . PHE A 1 198 ? 7.311 -16.708 7.461 1.00 66.44 198 PHE A O 1
ATOM 1514 N N . CYS A 1 199 ? 8.094 -15.463 9.152 1.00 61.72 199 CYS A N 1
ATOM 1515 C CA . CYS A 1 199 ? 8.795 -14.485 8.321 1.00 61.72 199 CYS A CA 1
ATOM 1516 C C . CYS A 1 199 ? 9.921 -15.141 7.510 1.00 61.72 199 CYS A C 1
ATOM 1518 O O . CYS A 1 199 ? 10.018 -14.911 6.306 1.00 61.72 199 CYS A O 1
ATOM 1520 N N . ALA A 1 200 ? 10.734 -16.001 8.130 1.00 59.12 200 ALA A N 1
ATOM 1521 C CA . ALA A 1 200 ? 11.793 -16.744 7.453 1.00 59.12 200 ALA A CA 1
ATOM 1522 C C . ALA A 1 200 ? 11.220 -17.684 6.381 1.00 59.12 200 ALA A C 1
ATOM 1524 O O . ALA A 1 200 ? 11.651 -17.636 5.228 1.00 59.12 200 ALA A O 1
ATOM 1525 N N . TYR A 1 201 ? 10.188 -18.464 6.719 1.00 67.12 201 TYR A N 1
ATOM 1526 C CA . TYR A 1 201 ? 9.456 -19.306 5.773 1.00 67.12 201 TYR A CA 1
ATOM 1527 C C . TYR A 1 201 ? 8.886 -18.479 4.617 1.00 67.12 201 TYR A C 1
ATOM 1529 O O . TYR A 1 201 ? 9.023 -18.861 3.455 1.00 67.12 201 TYR A O 1
ATOM 1537 N N . TRP A 1 202 ? 8.305 -17.313 4.905 1.00 64.12 202 TRP A N 1
ATOM 1538 C CA . TRP A 1 202 ? 7.746 -16.414 3.901 1.00 64.12 202 TRP A CA 1
ATOM 1539 C C . TRP A 1 202 ? 8.813 -15.851 2.949 1.00 64.12 202 TRP A C 1
ATOM 1541 O O . TRP A 1 202 ? 8.567 -15.832 1.742 1.00 64.12 202 TRP A O 1
ATOM 1551 N N . ILE A 1 203 ? 9.995 -15.475 3.456 1.00 59.88 203 ILE A N 1
ATOM 1552 C CA . ILE A 1 203 ? 11.154 -14.998 2.671 1.00 59.88 203 ILE A CA 1
ATOM 1553 C C . ILE A 1 203 ? 11.749 -16.111 1.800 1.00 59.88 203 ILE A C 1
ATOM 1555 O O . ILE A 1 203 ? 12.175 -15.868 0.665 1.00 59.88 203 ILE A O 1
ATOM 1559 N N . ILE A 1 204 ? 11.801 -17.336 2.326 1.00 55.72 204 ILE A N 1
ATOM 1560 C CA . ILE A 1 204 ? 12.256 -18.515 1.581 1.00 55.72 204 ILE A CA 1
ATOM 1561 C C . ILE A 1 204 ? 11.247 -18.828 0.465 1.00 55.72 204 ILE A C 1
ATOM 1563 O O . ILE A 1 204 ? 11.645 -19.026 -0.681 1.00 55.72 204 ILE A O 1
ATOM 1567 N N . ARG A 1 205 ? 9.941 -18.751 0.760 1.00 58.66 205 ARG A N 1
ATOM 1568 C CA . ARG A 1 205 ? 8.835 -18.944 -0.197 1.00 58.66 205 ARG A CA 1
ATOM 1569 C C . ARG A 1 205 ? 8.696 -17.851 -1.256 1.00 58.66 205 ARG A C 1
ATOM 1571 O O . ARG A 1 205 ? 8.074 -18.110 -2.283 1.00 58.66 205 ARG A O 1
ATOM 1578 N N . THR A 1 206 ? 9.155 -16.622 -1.014 1.00 55.00 206 THR A N 1
ATOM 1579 C CA . THR A 1 206 ? 9.202 -15.567 -2.047 1.00 55.00 206 THR A CA 1
ATOM 1580 C C . THR A 1 206 ? 10.414 -15.704 -2.964 1.00 55.00 206 THR A C 1
ATOM 1582 O O . THR A 1 206 ? 10.416 -15.114 -4.043 1.00 55.00 206 THR A O 1
ATOM 1585 N N . GLY A 1 207 ? 11.418 -16.502 -2.587 1.00 43.28 207 GLY A N 1
ATOM 1586 C CA . GLY A 1 207 ? 12.469 -16.949 -3.493 1.00 43.28 207 GLY A CA 1
ATOM 1587 C C . GLY A 1 207 ? 11.951 -18.017 -4.455 1.00 43.28 207 GLY A C 1
ATOM 1588 O O . GLY A 1 207 ? 11.203 -18.907 -4.064 1.00 43.28 207 GLY A O 1
ATOM 1589 N N . ASN A 1 208 ? 12.388 -17.959 -5.712 1.00 47.75 208 ASN A N 1
ATOM 1590 C CA . ASN A 1 208 ? 12.071 -18.911 -6.787 1.00 47.75 208 ASN A CA 1
ATOM 1591 C C . ASN A 1 208 ? 12.662 -20.331 -6.566 1.00 47.75 208 ASN A C 1
ATOM 1593 O O . ASN A 1 208 ? 13.019 -21.004 -7.522 1.00 47.75 208 ASN A O 1
ATOM 1597 N N . ILE A 1 209 ? 12.862 -20.748 -5.311 1.00 41.28 209 ILE A N 1
ATOM 1598 C CA . ILE A 1 209 ? 13.693 -21.897 -4.917 1.00 41.28 209 ILE A CA 1
ATOM 1599 C C . ILE A 1 209 ? 12.829 -23.076 -4.431 1.00 41.28 209 ILE A C 1
ATOM 1601 O O . ILE A 1 209 ? 13.304 -24.200 -4.388 1.00 41.28 209 ILE A O 1
ATOM 1605 N N . ALA A 1 210 ? 11.542 -22.861 -4.122 1.00 39.97 210 ALA A N 1
ATOM 1606 C CA . ALA A 1 210 ? 10.647 -23.946 -3.701 1.00 39.97 210 ALA A CA 1
ATOM 1607 C C . ALA A 1 210 ? 9.225 -23.838 -4.301 1.00 39.97 210 ALA A C 1
ATOM 1609 O O . ALA A 1 210 ? 8.275 -23.472 -3.595 1.00 39.97 210 ALA A O 1
ATOM 1610 N N . PRO A 1 211 ? 9.045 -24.159 -5.598 1.00 49.94 211 PRO A N 1
ATOM 1611 C CA . PRO A 1 211 ? 7.723 -24.338 -6.209 1.00 49.94 211 PRO A CA 1
ATOM 1612 C C . PRO A 1 211 ? 6.951 -25.545 -5.640 1.00 49.94 211 PRO A C 1
ATOM 1614 O O . PRO A 1 211 ? 5.723 -25.547 -5.661 1.00 49.94 211 PRO A O 1
ATOM 1617 N N . GLU A 1 212 ? 7.657 -26.537 -5.089 1.00 48.47 212 GLU A N 1
ATOM 1618 C CA . GLU A 1 212 ? 7.125 -27.864 -4.730 1.00 48.47 212 GLU A CA 1
ATOM 1619 C C . GLU A 1 212 ? 6.336 -27.915 -3.410 1.00 48.47 212 GLU A C 1
ATOM 1621 O O . GLU A 1 212 ? 5.611 -28.868 -3.154 1.00 48.47 212 GLU A O 1
ATOM 1626 N N . ALA A 1 213 ? 6.394 -26.872 -2.577 1.00 48.91 213 ALA A N 1
ATOM 1627 C CA . ALA A 1 213 ? 5.701 -26.846 -1.282 1.00 48.91 213 ALA A CA 1
ATOM 1628 C C . ALA A 1 213 ? 4.239 -26.351 -1.358 1.00 48.91 213 ALA A C 1
ATOM 1630 O O . ALA A 1 213 ? 3.653 -25.993 -0.333 1.00 48.91 213 ALA A O 1
ATOM 1631 N N . VAL A 1 214 ? 3.657 -26.214 -2.555 1.00 59.75 214 VAL A N 1
ATOM 1632 C CA . VAL A 1 214 ? 2.282 -25.724 -2.744 1.00 59.75 214 VAL A CA 1
ATOM 1633 C C . VAL A 1 214 ? 1.279 -26.868 -2.534 1.00 59.75 214 VAL A C 1
ATOM 1635 O O . VAL A 1 214 ? 1.365 -27.870 -3.239 1.00 59.75 214 VAL A O 1
ATOM 1638 N N . PRO A 1 215 ? 0.283 -26.720 -1.641 1.00 67.75 215 PRO A N 1
ATOM 1639 C CA . PRO A 1 215 ? -0.807 -27.682 -1.526 1.00 67.75 215 PRO A CA 1
ATOM 1640 C C . PRO A 1 215 ? -1.519 -27.897 -2.870 1.00 67.75 215 PRO A C 1
ATOM 1642 O O . PRO A 1 215 ? -1.843 -26.934 -3.565 1.00 67.75 215 PRO A O 1
ATOM 1645 N N . ALA A 1 216 ? -1.837 -29.145 -3.221 1.00 69.94 216 ALA A N 1
ATOM 1646 C CA . ALA A 1 216 ? -2.453 -29.485 -4.511 1.00 69.94 216 ALA A CA 1
ATOM 1647 C C . ALA A 1 216 ? -3.774 -28.734 -4.791 1.00 69.94 216 ALA A C 1
ATOM 1649 O O . ALA A 1 216 ? -4.096 -28.437 -5.941 1.00 69.94 216 ALA A O 1
ATOM 1650 N N . TRP A 1 217 ? -4.529 -28.373 -3.746 1.00 70.44 217 TRP A N 1
ATOM 1651 C CA . TRP A 1 217 ? -5.743 -27.562 -3.878 1.00 70.44 217 TRP A CA 1
ATOM 1652 C C . TRP A 1 217 ? -5.447 -26.111 -4.295 1.00 70.44 217 TRP A C 1
ATOM 1654 O O . TRP A 1 217 ? -6.203 -25.526 -5.068 1.00 70.44 217 TRP A O 1
ATOM 1664 N N . GLU A 1 218 ? -4.328 -25.539 -3.843 1.00 69.19 218 GLU A N 1
ATOM 1665 C CA . GLU A 1 218 ? -3.908 -24.179 -4.194 1.00 69.19 218 GLU A CA 1
ATOM 1666 C C . GLU A 1 218 ? -3.437 -24.121 -5.658 1.00 69.19 218 GLU A C 1
ATOM 1668 O O . GLU A 1 218 ? -3.665 -23.120 -6.335 1.00 69.19 218 GLU A O 1
ATOM 1673 N N . LEU A 1 219 ? -2.831 -25.201 -6.174 1.00 69.62 219 LEU A N 1
ATOM 1674 C CA . LEU A 1 219 ? -2.489 -25.338 -7.598 1.00 69.62 219 LEU A CA 1
ATOM 1675 C C . LEU A 1 219 ? -3.745 -25.374 -8.478 1.00 69.62 219 LEU A C 1
ATOM 1677 O O . LEU A 1 219 ? -3.858 -24.559 -9.389 1.00 69.62 219 LEU A O 1
ATOM 1681 N N . LYS A 1 220 ? -4.735 -26.212 -8.143 1.00 71.00 220 LYS A N 1
ATOM 1682 C CA . LYS A 1 220 ? -6.008 -26.283 -8.886 1.00 71.00 220 LYS A CA 1
ATOM 1683 C C . LYS A 1 220 ? -6.768 -24.957 -8.886 1.00 71.00 220 LYS A C 1
ATOM 1685 O O . LYS A 1 220 ? -7.299 -24.541 -9.912 1.00 71.00 220 LYS A O 1
ATOM 1690 N N . LEU A 1 221 ? -6.807 -24.266 -7.746 1.00 68.31 221 LEU A N 1
ATOM 1691 C CA . LEU A 1 221 ? -7.445 -22.952 -7.656 1.00 68.31 221 LEU A CA 1
ATOM 1692 C C . LEU A 1 221 ? -6.712 -21.910 -8.515 1.00 68.31 221 LEU A C 1
ATOM 1694 O O . LEU A 1 221 ? -7.351 -21.069 -9.143 1.00 68.31 221 LEU A O 1
ATOM 1698 N N . ARG A 1 222 ? -5.378 -21.975 -8.582 1.00 69.25 222 ARG A N 1
ATOM 1699 C CA . ARG A 1 222 ? -4.578 -21.109 -9.460 1.00 69.25 222 ARG A CA 1
ATOM 1700 C C . ARG A 1 222 ? -4.835 -21.383 -10.935 1.00 69.25 222 ARG A C 1
ATOM 1702 O O . ARG A 1 222 ? -4.996 -20.417 -11.669 1.00 69.25 222 ARG A O 1
ATOM 1709 N N . GLU A 1 223 ? -4.910 -22.647 -11.338 1.00 70.25 223 GLU A N 1
ATOM 1710 C CA . GLU A 1 223 ? -5.224 -23.049 -12.716 1.00 70.25 223 GLU A CA 1
ATOM 1711 C C . GLU A 1 223 ? -6.623 -22.586 -13.136 1.00 70.25 223 GLU A C 1
ATOM 1713 O O . GLU A 1 223 ? -6.796 -22.039 -14.224 1.00 70.25 223 GLU A O 1
ATOM 1718 N N . LEU A 1 224 ? -7.618 -22.729 -12.252 1.00 69.69 224 LEU A N 1
ATOM 1719 C CA . LEU A 1 224 ? -8.966 -22.209 -12.488 1.00 69.69 224 LEU A CA 1
ATOM 1720 C C . LEU A 1 224 ? -8.949 -20.690 -12.678 1.00 69.69 224 LEU A C 1
ATOM 1722 O O . LEU A 1 224 ? -9.500 -20.188 -13.654 1.00 69.69 224 LEU A O 1
ATOM 1726 N N . LEU A 1 225 ? -8.290 -19.955 -11.779 1.00 64.81 225 LEU A N 1
ATOM 1727 C CA . LEU A 1 225 ? -8.192 -18.498 -11.879 1.00 64.81 225 LEU A CA 1
ATOM 1728 C C . LEU A 1 225 ? -7.449 -18.055 -13.143 1.00 64.81 225 LEU A C 1
ATOM 1730 O O . LEU A 1 225 ? -7.849 -17.075 -13.758 1.00 64.81 225 LEU A O 1
ATOM 1734 N N . GLU A 1 226 ? -6.401 -18.764 -13.554 1.00 67.44 226 GLU A N 1
ATOM 1735 C CA . GLU A 1 226 ? -5.674 -18.477 -14.793 1.00 67.44 226 GLU A CA 1
ATOM 1736 C C . GLU A 1 226 ? -6.552 -18.704 -16.030 1.00 67.44 226 GLU A C 1
ATOM 1738 O O . GLU A 1 226 ? -6.605 -17.845 -16.909 1.00 67.44 226 GLU A O 1
ATOM 1743 N N . LYS A 1 227 ? -7.331 -19.793 -16.049 1.00 66.88 227 LYS A N 1
ATOM 1744 C CA . LYS A 1 227 ? -8.281 -20.096 -17.126 1.00 66.88 227 LYS A CA 1
ATOM 1745 C C . LYS A 1 227 ? -9.414 -19.069 -17.225 1.00 66.88 227 LYS A C 1
ATOM 1747 O O . LYS A 1 227 ? -9.836 -18.747 -18.331 1.00 66.88 227 LYS A O 1
ATOM 1752 N N . PHE A 1 228 ? -9.907 -18.564 -16.093 1.00 65.06 228 PHE A N 1
ATOM 1753 C CA . PHE A 1 228 ? -10.989 -17.573 -16.066 1.00 65.06 228 PHE A CA 1
ATOM 1754 C C . PHE A 1 228 ? -10.514 -16.138 -16.324 1.00 65.06 228 PHE A C 1
ATOM 1756 O O . PHE A 1 228 ? -11.245 -15.370 -16.944 1.00 65.06 228 PHE A O 1
ATOM 1763 N N . LEU A 1 229 ? -9.329 -15.755 -15.838 1.00 62.91 229 LEU A N 1
ATOM 1764 C CA . LEU A 1 229 ? -8.891 -14.353 -15.815 1.00 62.91 229 LEU A CA 1
ATOM 1765 C C . LEU A 1 229 ? -7.800 -14.019 -16.834 1.00 62.91 229 LEU A C 1
ATOM 1767 O O . LEU A 1 229 ? -7.423 -12.854 -16.910 1.00 62.91 229 LEU A O 1
ATOM 1771 N N . ILE A 1 230 ? -7.302 -14.985 -17.622 1.00 60.97 230 ILE A N 1
ATOM 1772 C CA . ILE A 1 230 ? -6.204 -14.851 -18.610 1.00 60.97 230 ILE A CA 1
ATOM 1773 C C . ILE A 1 230 ? -4.849 -14.515 -17.951 1.00 60.97 230 ILE A C 1
ATOM 1775 O O . ILE A 1 230 ? -3.815 -15.068 -18.315 1.00 60.97 230 ILE A O 1
ATOM 1779 N N . VAL A 1 231 ? -4.838 -13.639 -16.943 1.00 60.41 231 VAL A N 1
ATOM 1780 C CA . VAL A 1 231 ? -3.691 -13.256 -16.128 1.00 60.41 231 VAL A CA 1
ATOM 1781 C C . VAL A 1 231 ? -3.965 -13.625 -14.676 1.00 60.41 231 VAL A C 1
ATOM 1783 O O . VAL A 1 231 ? -4.785 -13.017 -13.988 1.00 60.41 231 VAL A O 1
ATOM 1786 N N . ARG A 1 232 ? -3.210 -14.603 -14.177 1.00 66.00 232 ARG A N 1
ATOM 1787 C CA . ARG A 1 232 ? -3.295 -15.068 -12.791 1.00 66.00 232 ARG A CA 1
ATOM 1788 C C . ARG A 1 232 ? -3.089 -13.916 -11.781 1.00 66.00 232 ARG A C 1
ATOM 1790 O O . ARG A 1 232 ? -2.000 -13.327 -11.771 1.00 66.00 232 ARG A O 1
ATOM 1797 N N . PRO A 1 233 ? -4.044 -13.653 -10.862 1.00 60.69 233 PRO A N 1
ATOM 1798 C CA . PRO A 1 233 ? -3.838 -12.742 -9.737 1.00 60.69 233 PRO A CA 1
ATOM 1799 C C . PRO A 1 233 ? -2.840 -13.326 -8.725 1.00 60.69 233 PRO A C 1
ATOM 1801 O O . PRO A 1 233 ? -2.720 -14.547 -8.550 1.00 60.69 233 PRO A O 1
ATOM 1804 N N . ARG A 1 234 ? -2.111 -12.464 -8.006 1.00 68.06 234 ARG A N 1
ATOM 1805 C CA . ARG A 1 234 ? -1.261 -12.924 -6.900 1.00 68.06 234 ARG A CA 1
ATOM 1806 C C . ARG A 1 234 ? -2.150 -13.400 -5.758 1.00 68.06 234 ARG A C 1
ATOM 1808 O O . ARG A 1 234 ? -2.796 -12.610 -5.086 1.00 68.06 234 ARG A O 1
ATOM 1815 N N . PHE A 1 235 ? -2.129 -14.710 -5.510 1.00 67.19 235 PHE A N 1
ATOM 1816 C CA . PHE A 1 235 ? -2.945 -15.359 -4.476 1.00 67.19 235 PHE A CA 1
ATOM 1817 C C . PHE A 1 235 ? -2.810 -14.690 -3.095 1.00 67.19 235 PHE A C 1
ATOM 1819 O O . PHE A 1 235 ? -3.796 -14.481 -2.399 1.00 67.19 235 PHE A O 1
ATOM 1826 N N . LYS A 1 236 ? -1.586 -14.276 -2.739 1.00 67.00 236 LYS A N 1
ATOM 1827 C CA . LYS A 1 236 ? -1.285 -13.592 -1.473 1.00 67.00 236 LYS A CA 1
ATOM 1828 C C . LYS A 1 236 ? -1.945 -12.208 -1.362 1.00 67.00 236 LYS A C 1
ATOM 1830 O O . LYS A 1 236 ? -2.280 -11.798 -0.258 1.00 67.00 236 LYS A O 1
ATOM 1835 N N . GLU A 1 237 ? -2.141 -11.511 -2.480 1.00 75.88 237 GLU A N 1
ATOM 1836 C CA . GLU A 1 237 ? -2.813 -10.204 -2.533 1.00 75.88 237 GLU A CA 1
ATOM 1837 C C . GLU A 1 237 ? -4.330 -10.381 -2.449 1.00 75.88 237 GLU A C 1
ATOM 1839 O O . GLU A 1 237 ? -4.964 -9.808 -1.567 1.00 75.88 237 GLU A O 1
ATOM 1844 N N . ALA A 1 238 ? -4.889 -11.231 -3.318 1.00 72.94 238 ALA A N 1
ATOM 1845 C CA . ALA A 1 238 ? -6.333 -11.404 -3.464 1.00 72.94 238 ALA A CA 1
ATOM 1846 C C . ALA A 1 238 ? -7.001 -12.090 -2.260 1.00 72.94 238 ALA A C 1
ATOM 1848 O O . ALA A 1 238 ? -8.086 -11.687 -1.867 1.00 72.94 238 ALA A O 1
ATOM 1849 N N . PHE A 1 239 ? -6.380 -13.116 -1.666 1.00 74.00 239 PHE A N 1
ATOM 1850 C CA . PHE A 1 239 ? -7.045 -13.947 -0.647 1.00 74.00 239 PHE A CA 1
ATOM 1851 C C . PHE A 1 239 ? -6.639 -13.626 0.791 1.00 74.00 239 PHE A C 1
ATOM 1853 O O . PHE A 1 239 ? -7.384 -13.943 1.713 1.00 74.00 239 PHE A O 1
ATOM 1860 N N . LEU A 1 240 ? -5.468 -13.020 0.996 1.00 78.62 240 LEU A N 1
ATOM 1861 C CA . LEU A 1 240 ? -4.937 -12.741 2.333 1.00 78.62 240 LEU A CA 1
ATOM 1862 C C . LEU A 1 240 ? -4.770 -11.243 2.562 1.00 78.62 240 LEU A C 1
ATOM 1864 O O . LEU A 1 240 ? -5.413 -10.696 3.448 1.00 78.62 240 LEU A O 1
ATOM 1868 N N . GLY A 1 241 ? -3.949 -10.573 1.753 1.00 83.75 241 GLY A N 1
ATOM 1869 C CA . GLY A 1 241 ? -3.586 -9.173 1.967 1.00 83.75 241 GLY A CA 1
ATOM 1870 C C . GLY A 1 241 ? -4.781 -8.219 1.911 1.00 83.75 241 GLY A C 1
ATOM 1871 O O . GLY A 1 241 ? -5.163 -7.625 2.916 1.00 83.75 241 GLY A O 1
ATOM 1872 N N . HIS A 1 242 ? -5.402 -8.062 0.745 1.00 87.06 242 HIS A N 1
ATOM 1873 C CA . HIS A 1 242 ? -6.466 -7.072 0.571 1.00 87.06 242 HIS A CA 1
ATOM 1874 C C . HIS A 1 242 ? -7.719 -7.338 1.430 1.00 87.06 242 HIS A C 1
ATOM 1876 O O . HIS A 1 242 ? -8.196 -6.380 2.045 1.00 87.06 242 HIS A O 1
ATOM 1882 N N . PRO A 1 243 ? -8.211 -8.590 1.580 1.00 87.31 243 PRO A N 1
ATOM 1883 C CA . PRO A 1 243 ? -9.317 -8.874 2.494 1.00 87.31 243 PRO A CA 1
ATOM 1884 C C . PRO A 1 243 ? -8.983 -8.543 3.952 1.00 87.31 243 PRO A C 1
ATOM 1886 O O . PRO A 1 243 ? -9.782 -7.898 4.630 1.00 87.31 243 PRO A O 1
ATOM 1889 N N . ALA A 1 244 ? -7.792 -8.929 4.433 1.00 87.69 244 ALA A N 1
ATOM 1890 C CA . ALA A 1 244 ? -7.362 -8.636 5.801 1.00 87.69 244 ALA A CA 1
ATOM 1891 C C . ALA A 1 244 ? -7.216 -7.129 6.043 1.00 87.69 244 ALA A C 1
ATOM 1893 O O . ALA A 1 244 ? -7.587 -6.648 7.111 1.00 87.69 244 ALA A O 1
ATOM 1894 N N . LEU A 1 245 ? -6.734 -6.379 5.046 1.00 89.44 245 LEU A N 1
ATOM 1895 C CA . LEU A 1 245 ? -6.603 -4.928 5.139 1.00 89.44 245 LEU A CA 1
ATOM 1896 C C . LEU A 1 245 ? -7.971 -4.245 5.262 1.00 89.44 245 LEU A C 1
ATOM 1898 O O . LEU A 1 245 ? -8.150 -3.392 6.129 1.00 89.44 245 LEU A O 1
ATOM 1902 N N . LEU A 1 246 ? -8.945 -4.654 4.440 1.00 92.00 246 LEU A N 1
ATOM 1903 C CA . LEU A 1 246 ? -10.303 -4.105 4.471 1.00 92.00 246 LEU A CA 1
ATOM 1904 C C . LEU A 1 246 ? -10.996 -4.389 5.813 1.00 92.00 246 LEU A C 1
ATOM 1906 O O . LEU A 1 246 ? -11.536 -3.478 6.441 1.00 92.00 246 LEU A O 1
ATOM 1910 N N . VAL A 1 247 ? -10.947 -5.644 6.274 1.00 88.56 247 VAL A N 1
ATOM 1911 C CA . VAL A 1 247 ? -11.527 -6.039 7.566 1.00 88.56 247 VAL A CA 1
ATOM 1912 C C . VAL A 1 247 ? -10.794 -5.352 8.720 1.00 88.56 247 VAL A C 1
ATOM 1914 O O . VAL A 1 247 ? -11.429 -4.925 9.683 1.00 88.56 247 VAL A O 1
ATOM 1917 N N . GLY A 1 248 ? -9.475 -5.184 8.604 1.00 87.69 248 GLY A N 1
ATOM 1918 C CA . GLY A 1 248 ? -8.646 -4.479 9.572 1.00 87.69 248 GLY A CA 1
ATOM 1919 C C . GLY A 1 248 ? -9.093 -3.034 9.743 1.00 87.69 248 GLY A C 1
ATOM 1920 O O . GLY A 1 248 ? -9.404 -2.632 10.861 1.00 87.69 248 GLY A O 1
ATOM 1921 N N . PHE A 1 249 ? -9.219 -2.283 8.645 1.00 90.88 249 PHE A N 1
ATOM 1922 C CA . PHE A 1 249 ? -9.709 -0.902 8.676 1.00 90.88 249 PHE A CA 1
ATOM 1923 C C . PHE A 1 249 ? -11.125 -0.798 9.239 1.00 90.88 249 PHE A C 1
ATOM 1925 O O . PHE A 1 249 ? -11.379 0.052 10.088 1.00 90.88 249 PHE A O 1
ATOM 1932 N N . TRP A 1 250 ? -12.033 -1.699 8.862 1.00 89.88 250 TRP A N 1
ATOM 1933 C CA . TRP A 1 250 ? -13.379 -1.711 9.430 1.00 89.88 250 TRP A CA 1
ATOM 1934 C C . TRP A 1 250 ? -13.375 -1.968 10.946 1.00 89.88 250 TRP A C 1
ATOM 1936 O O . TRP A 1 250 ? -14.015 -1.226 11.690 1.00 89.88 250 TRP A O 1
ATOM 1946 N N . LEU A 1 251 ? -12.600 -2.938 11.444 1.00 86.94 251 LEU A N 1
ATOM 1947 C CA . LEU A 1 251 ? -12.451 -3.167 12.887 1.00 86.94 251 LEU A CA 1
ATOM 1948 C C . LEU A 1 251 ? -11.818 -1.963 13.600 1.00 86.94 251 LEU A C 1
ATOM 1950 O O . LEU A 1 251 ? -12.215 -1.645 14.722 1.00 86.94 251 LEU A O 1
ATOM 1954 N N . MET A 1 252 ? -10.889 -1.253 12.946 1.00 85.44 252 MET A N 1
ATOM 1955 C CA . MET A 1 252 ? -10.366 0.006 13.480 1.00 85.44 252 MET A CA 1
ATOM 1956 C C . MET A 1 252 ? -11.484 1.031 13.636 1.00 85.44 252 MET A C 1
ATOM 1958 O O . MET A 1 252 ? -11.591 1.609 14.710 1.00 85.44 252 MET A O 1
ATOM 1962 N N . THR A 1 253 ? -12.376 1.206 12.651 1.00 84.81 253 THR A N 1
ATOM 1963 C CA . THR A 1 253 ? -13.525 2.126 12.802 1.00 84.81 253 THR A CA 1
ATOM 1964 C C . THR A 1 253 ? -14.419 1.756 13.993 1.00 84.81 253 THR A C 1
ATOM 1966 O O . THR A 1 253 ? -14.991 2.639 14.622 1.00 84.81 253 THR A O 1
ATOM 1969 N N . MET A 1 254 ? -14.469 0.477 14.388 1.00 80.44 254 MET A N 1
ATOM 1970 C CA . MET A 1 254 ? -15.184 0.009 15.584 1.00 80.44 254 MET A CA 1
ATOM 1971 C C . MET A 1 254 ? -14.434 0.211 16.910 1.00 80.44 254 MET A C 1
ATOM 1973 O O . MET A 1 254 ? -14.954 -0.183 17.948 1.00 80.44 254 MET A O 1
ATOM 1977 N N . LYS A 1 255 ? -13.242 0.820 16.895 1.00 80.19 255 LYS A N 1
ATOM 1978 C CA . LYS A 1 255 ? -12.344 0.990 18.055 1.00 80.19 255 LYS A CA 1
ATOM 1979 C C . LYS A 1 255 ? -11.793 -0.338 18.611 1.00 80.19 255 LYS A C 1
ATOM 1981 O O . LYS A 1 255 ? -11.179 -0.359 19.676 1.00 80.19 255 LYS A O 1
ATOM 1986 N N . GLU A 1 256 ? -11.912 -1.434 17.858 1.00 78.94 256 GLU A N 1
ATOM 1987 C CA . GLU A 1 256 ? -11.435 -2.768 18.244 1.00 78.94 256 GLU A CA 1
ATOM 1988 C C . GLU A 1 256 ? -9.951 -2.961 17.899 1.00 78.94 256 GLU A C 1
ATOM 1990 O O . GLU A 1 256 ? -9.580 -3.565 16.886 1.00 78.94 256 GLU A O 1
ATOM 1995 N N . LYS A 1 257 ? -9.061 -2.441 18.752 1.00 73.50 257 LYS A N 1
ATOM 1996 C CA . LYS A 1 257 ? -7.600 -2.449 18.520 1.00 73.50 257 LYS A CA 1
ATOM 1997 C C . LYS A 1 257 ? -6.982 -3.852 18.495 1.00 73.50 257 LYS A C 1
ATOM 1999 O O . LYS A 1 257 ? -6.044 -4.102 17.742 1.00 73.50 257 LYS A O 1
ATOM 2004 N N . ARG A 1 258 ? -7.511 -4.783 19.298 1.00 71.62 258 ARG A N 1
ATOM 2005 C CA . ARG A 1 258 ? -6.910 -6.115 19.508 1.00 71.62 258 ARG A CA 1
ATOM 2006 C C . ARG A 1 258 ? -6.843 -6.948 18.228 1.00 71.62 258 ARG A C 1
ATOM 2008 O O . ARG A 1 258 ? -5.852 -7.635 18.002 1.00 71.62 258 ARG A O 1
ATOM 2015 N N . PHE A 1 259 ? -7.894 -6.889 17.413 1.00 78.25 259 PHE A N 1
ATOM 2016 C CA . PHE A 1 259 ? -7.988 -7.659 16.173 1.00 78.25 259 PHE A CA 1
ATOM 2017 C C . PHE A 1 259 ? -7.647 -6.834 14.939 1.00 78.25 259 PHE A C 1
ATOM 2019 O O . PHE A 1 259 ? -7.129 -7.391 13.976 1.00 78.25 259 PHE A O 1
ATOM 2026 N N . SER A 1 260 ? -7.883 -5.520 14.967 1.00 83.81 260 SER A N 1
ATOM 2027 C CA . SER A 1 260 ? -7.582 -4.663 13.823 1.00 83.81 260 SER A CA 1
ATOM 2028 C C . SER A 1 260 ? -6.085 -4.549 13.538 1.00 83.81 260 SER A C 1
ATOM 2030 O O . SER A 1 260 ? -5.685 -4.725 12.391 1.00 83.81 260 SER A O 1
ATOM 2032 N N . LEU A 1 261 ? -5.245 -4.329 14.556 1.00 81.62 261 LEU A N 1
ATOM 2033 C CA . LEU A 1 261 ? -3.806 -4.111 14.363 1.00 81.62 261 LEU A CA 1
ATOM 2034 C C . LEU A 1 261 ? -3.097 -5.305 13.691 1.00 81.62 261 LEU A C 1
ATOM 2036 O O . LEU A 1 261 ? -2.406 -5.087 12.690 1.00 81.62 261 LEU A O 1
ATOM 2040 N N . PRO A 1 262 ? -3.289 -6.566 14.140 1.00 82.75 262 PRO A N 1
ATOM 2041 C CA . PRO A 1 262 ? -2.727 -7.719 13.439 1.00 82.75 262 PRO A CA 1
ATOM 2042 C C . PRO A 1 262 ? -3.260 -7.867 12.009 1.00 82.75 262 PRO A C 1
ATOM 2044 O O . PRO A 1 262 ? -2.500 -8.218 11.108 1.00 82.75 262 PRO A O 1
ATOM 2047 N N . LEU A 1 263 ? -4.544 -7.576 11.774 1.00 85.31 263 LEU A N 1
ATOM 2048 C CA . LEU A 1 263 ? -5.147 -7.689 10.443 1.00 85.31 263 LEU A CA 1
ATOM 2049 C C . LEU A 1 263 ? -4.610 -6.641 9.470 1.00 85.31 263 LEU A C 1
ATOM 2051 O O . LEU A 1 263 ? -4.343 -6.974 8.319 1.00 85.31 263 LEU A O 1
ATOM 2055 N N . VAL A 1 264 ? -4.396 -5.405 9.925 1.00 87.62 264 VAL A N 1
ATOM 2056 C CA . VAL A 1 264 ? -3.773 -4.350 9.113 1.00 87.62 264 VAL A CA 1
ATOM 2057 C C . VAL A 1 264 ? -2.315 -4.704 8.806 1.00 87.62 264 VAL A C 1
ATOM 2059 O O . VAL A 1 264 ? -1.880 -4.524 7.671 1.00 87.62 264 VAL A O 1
ATOM 2062 N N . LEU A 1 265 ? -1.576 -5.291 9.756 1.00 85.81 265 LEU A N 1
ATOM 2063 C CA . LEU A 1 265 ? -0.213 -5.790 9.520 1.00 85.81 265 LEU A CA 1
ATOM 2064 C C . LEU A 1 265 ? -0.165 -6.906 8.469 1.00 85.81 265 LEU A C 1
ATOM 2066 O O . LEU A 1 265 ? 0.660 -6.859 7.556 1.00 85.81 265 LEU A O 1
ATOM 2070 N N . VAL A 1 266 ? -1.059 -7.893 8.563 1.00 85.44 266 VAL A N 1
ATOM 2071 C CA . VAL A 1 266 ? -1.191 -8.948 7.544 1.00 85.44 266 VAL A CA 1
ATOM 2072 C C . VAL A 1 266 ? -1.639 -8.347 6.213 1.00 85.44 266 VAL A C 1
ATOM 2074 O O . VAL A 1 266 ? -1.114 -8.701 5.158 1.00 85.44 266 VAL A O 1
ATOM 2077 N N . GLY A 1 267 ? -2.567 -7.394 6.253 1.00 86.31 267 GLY A N 1
ATOM 2078 C CA . GLY A 1 267 ? -3.093 -6.727 5.076 1.00 86.31 267 GLY A CA 1
ATOM 2079 C C . GLY A 1 267 ? -2.053 -5.893 4.334 1.00 86.31 267 GLY A C 1
ATOM 2080 O O . GLY A 1 267 ? -2.059 -5.832 3.100 1.00 86.31 267 GLY A O 1
ATOM 2081 N N . PHE A 1 268 ? -1.091 -5.330 5.065 1.00 89.19 268 PHE A N 1
ATOM 2082 C CA . PHE A 1 268 ? 0.014 -4.568 4.499 1.00 89.19 268 PHE A CA 1
ATOM 2083 C C . PHE A 1 268 ? 0.885 -5.406 3.552 1.00 89.19 268 PHE A C 1
ATOM 2085 O O . PHE A 1 268 ? 1.390 -4.887 2.555 1.00 89.19 268 PHE A O 1
ATOM 2092 N N . ILE A 1 269 ? 0.967 -6.724 3.771 1.00 86.12 269 ILE A N 1
ATOM 2093 C CA . ILE A 1 269 ? 1.636 -7.660 2.853 1.00 86.12 269 ILE A CA 1
ATOM 2094 C C . ILE A 1 269 ? 1.032 -7.572 1.441 1.00 86.12 269 ILE A C 1
ATOM 2096 O O . ILE A 1 269 ? 1.766 -7.665 0.455 1.00 86.12 269 ILE A O 1
ATOM 2100 N N . GLY A 1 270 ? -0.283 -7.351 1.331 1.00 86.25 270 GLY A N 1
ATOM 2101 C CA . GLY A 1 270 ? -0.965 -7.136 0.054 1.00 86.25 270 GLY A CA 1
ATOM 2102 C C . GLY A 1 270 ? -0.457 -5.891 -0.674 1.00 86.25 270 GLY A C 1
ATOM 2103 O O . GLY A 1 270 ? -0.079 -5.982 -1.838 1.00 86.25 270 GLY A O 1
ATOM 2104 N N . GLN A 1 271 ? -0.349 -4.755 0.021 1.00 91.31 271 GLN A N 1
ATOM 2105 C CA . GLN A 1 271 ? 0.154 -3.502 -0.565 1.00 91.31 271 GLN A CA 1
ATOM 2106 C C . GLN A 1 271 ? 1.631 -3.611 -0.975 1.00 91.31 271 GLN A C 1
ATOM 2108 O O . GLN A 1 271 ? 2.019 -3.178 -2.060 1.00 91.31 271 GLN A O 1
ATOM 2113 N N . LEU A 1 272 ? 2.454 -4.266 -0.152 1.00 88.94 272 LEU A N 1
ATOM 2114 C CA . LEU A 1 272 ? 3.867 -4.510 -0.454 1.00 88.94 272 LEU A CA 1
ATOM 2115 C C . LEU A 1 272 ? 4.055 -5.451 -1.649 1.00 88.94 272 LEU A C 1
ATOM 2117 O O . LEU A 1 272 ? 4.935 -5.240 -2.486 1.00 88.94 272 LEU A O 1
ATOM 2121 N N . SER A 1 273 ? 3.226 -6.489 -1.750 1.00 85.38 273 SER A N 1
ATOM 2122 C CA . SER A 1 273 ? 3.235 -7.405 -2.889 1.00 85.38 273 SER A CA 1
ATOM 2123 C C . SER A 1 273 ? 2.770 -6.707 -4.170 1.00 85.38 273 SER A C 1
ATOM 2125 O O . SER A 1 273 ? 3.422 -6.866 -5.207 1.00 85.38 273 SER A O 1
ATOM 2127 N N . MET A 1 274 ? 1.728 -5.874 -4.071 1.00 88.25 274 MET A N 1
ATOM 2128 C CA . MET A 1 274 ? 1.210 -5.069 -5.174 1.00 88.25 274 MET A CA 1
ATOM 2129 C C . MET A 1 274 ? 2.295 -4.143 -5.727 1.00 88.25 274 MET A C 1
ATOM 2131 O O . MET A 1 274 ? 2.579 -4.175 -6.924 1.00 88.25 274 MET A O 1
ATOM 2135 N N . PHE A 1 275 ? 2.973 -3.389 -4.857 1.00 89.88 275 PHE A N 1
ATOM 2136 C CA . PHE A 1 275 ? 4.101 -2.543 -5.244 1.00 89.88 275 PHE A CA 1
ATOM 2137 C C . PHE A 1 275 ? 5.215 -3.364 -5.906 1.00 89.88 275 PHE A C 1
ATOM 2139 O O . PHE A 1 275 ? 5.717 -3.025 -6.980 1.00 89.88 275 PHE A O 1
ATOM 2146 N N . ASN A 1 276 ? 5.562 -4.505 -5.305 1.00 87.88 276 ASN A N 1
ATOM 2147 C CA . ASN A 1 276 ? 6.593 -5.389 -5.828 1.00 87.88 276 ASN A CA 1
ATOM 2148 C C . ASN A 1 276 ? 6.217 -6.044 -7.172 1.00 87.88 276 ASN A C 1
ATOM 2150 O O . ASN A 1 276 ? 7.073 -6.592 -7.855 1.00 87.88 276 ASN A O 1
ATOM 2154 N N . THR A 1 277 ? 4.956 -6.026 -7.608 1.00 85.06 277 THR A N 1
ATOM 2155 C CA . THR A 1 277 ? 4.596 -6.461 -8.970 1.00 85.06 277 THR A CA 1
ATOM 2156 C C . THR A 1 277 ? 5.284 -5.596 -10.028 1.00 85.06 277 THR A C 1
ATOM 2158 O O . THR A 1 277 ? 5.710 -6.118 -11.056 1.00 85.06 277 THR A O 1
ATOM 2161 N N . PHE A 1 278 ? 5.480 -4.307 -9.749 1.00 86.75 278 PHE A N 1
ATOM 2162 C CA . PHE A 1 278 ? 6.030 -3.339 -10.700 1.00 86.75 278 PHE A CA 1
ATOM 2163 C C . PHE A 1 278 ? 7.562 -3.224 -10.663 1.00 86.75 278 PHE A C 1
ATOM 2165 O O . PHE A 1 278 ? 8.158 -2.673 -11.586 1.00 86.75 278 PHE A O 1
ATOM 2172 N N . THR A 1 279 ? 8.225 -3.804 -9.656 1.00 84.00 279 THR A N 1
ATOM 2173 C CA . THR A 1 279 ? 9.698 -3.909 -9.613 1.00 84.00 279 THR A CA 1
ATOM 2174 C C . THR A 1 279 ? 10.222 -4.964 -10.598 1.00 84.00 279 THR A C 1
ATOM 2176 O O . THR A 1 279 ? 11.370 -4.909 -11.039 1.00 84.00 279 THR A O 1
ATOM 2179 N N . HIS A 1 280 ? 9.369 -5.910 -11.000 1.00 81.69 280 HIS A N 1
ATOM 2180 C CA . HIS A 1 280 ? 9.661 -6.940 -11.994 1.00 81.69 280 HIS A CA 1
ATOM 2181 C C . HIS A 1 280 ? 9.313 -6.464 -13.414 1.00 81.69 280 HIS A C 1
ATOM 2183 O O . HIS A 1 280 ? 8.481 -7.058 -14.103 1.00 81.69 280 HIS A O 1
ATOM 2189 N N . ILE A 1 281 ? 9.988 -5.404 -13.869 1.00 81.75 281 ILE A N 1
ATOM 2190 C CA . ILE A 1 281 ? 9.716 -4.751 -15.164 1.00 81.75 281 ILE A CA 1
ATOM 2191 C C . ILE A 1 281 ? 10.003 -5.629 -16.399 1.00 81.75 281 ILE A C 1
ATOM 2193 O O . ILE A 1 281 ? 9.638 -5.271 -17.511 1.00 81.75 281 ILE A O 1
ATOM 2197 N N . HIS A 1 282 ? 10.636 -6.793 -16.216 1.00 78.44 282 HIS A N 1
ATOM 2198 C CA . HIS A 1 282 ? 10.801 -7.790 -17.280 1.00 78.44 282 HIS A CA 1
ATOM 2199 C C . HIS A 1 282 ? 9.471 -8.433 -17.699 1.00 78.44 282 HIS A C 1
ATOM 2201 O O . HIS A 1 282 ? 9.355 -8.981 -18.791 1.00 78.44 282 HIS A O 1
ATOM 2207 N N . THR A 1 283 ? 8.456 -8.376 -16.833 1.00 80.69 283 THR A N 1
ATOM 2208 C CA . THR A 1 283 ? 7.089 -8.743 -17.206 1.00 80.69 283 THR A CA 1
ATOM 2209 C C . THR A 1 283 ? 6.416 -7.566 -17.916 1.00 80.69 283 THR A C 1
ATOM 2211 O O . THR A 1 283 ? 6.547 -6.433 -17.445 1.00 80.69 283 THR A O 1
ATOM 2214 N N . PRO A 1 284 ? 5.672 -7.789 -19.018 1.00 82.88 284 PRO A N 1
ATOM 2215 C CA . PRO A 1 284 ? 4.986 -6.706 -19.711 1.00 82.88 284 PRO A CA 1
ATOM 2216 C C . PRO A 1 284 ? 4.077 -5.920 -18.760 1.00 82.88 284 PRO A C 1
ATOM 2218 O O . PRO A 1 284 ? 3.278 -6.508 -18.026 1.00 82.88 284 PRO A O 1
ATOM 2221 N N . LEU A 1 285 ? 4.176 -4.587 -18.795 1.00 83.69 285 LEU A N 1
ATOM 2222 C CA . LEU A 1 285 ? 3.457 -3.701 -17.870 1.00 83.69 285 LEU A CA 1
ATOM 2223 C C . LEU A 1 285 ? 1.943 -3.937 -17.879 1.00 83.69 285 LEU A C 1
ATOM 2225 O O . LEU A 1 285 ? 1.323 -3.931 -16.819 1.00 83.69 285 LEU A O 1
ATOM 2229 N N . TYR A 1 286 ? 1.368 -4.222 -19.050 1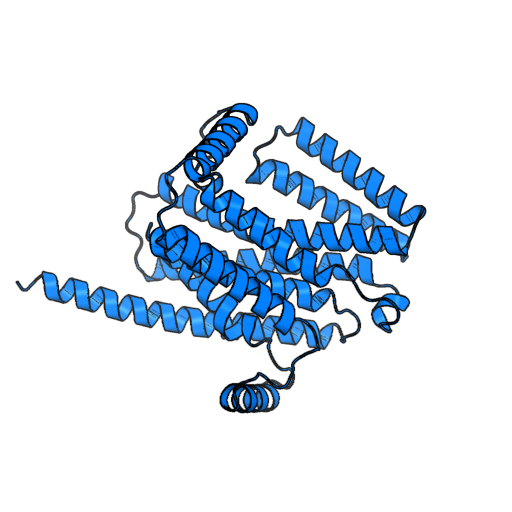.00 86.00 286 TYR A N 1
ATOM 2230 C CA . TYR A 1 286 ? -0.049 -4.563 -19.199 1.00 86.00 286 TYR A CA 1
ATOM 2231 C C . TYR A 1 286 ? -0.459 -5.769 -18.338 1.00 86.00 286 TYR A C 1
ATOM 2233 O O . TYR A 1 286 ? -1.450 -5.714 -17.612 1.00 86.00 286 TYR A O 1
ATOM 2241 N N . VAL A 1 287 ? 0.352 -6.831 -18.343 1.00 84.75 287 VAL A N 1
ATOM 2242 C CA . VAL A 1 287 ? 0.101 -8.046 -17.553 1.00 84.75 287 VAL A CA 1
ATOM 2243 C C . VAL A 1 287 ? 0.208 -7.740 -16.058 1.00 84.75 287 VAL A C 1
ATOM 2245 O O . VAL A 1 287 ? -0.604 -8.202 -15.259 1.00 84.75 287 VAL A O 1
ATOM 2248 N N . SER A 1 288 ? 1.191 -6.934 -15.659 1.00 85.75 288 SER A N 1
ATOM 2249 C CA . SER A 1 288 ? 1.364 -6.528 -14.260 1.00 85.75 288 SER A CA 1
ATOM 2250 C C . SER A 1 288 ? 0.249 -5.617 -13.751 1.00 85.75 288 SER A C 1
ATOM 2252 O O . SER A 1 288 ? -0.167 -5.754 -12.601 1.00 85.75 288 SER A O 1
ATOM 2254 N N . PHE A 1 289 ? -0.298 -4.759 -14.610 1.00 86.56 289 PHE A N 1
ATOM 2255 C CA . PHE A 1 289 ? -1.460 -3.942 -14.284 1.00 86.56 289 PHE A CA 1
ATOM 2256 C C . PHE A 1 289 ? -2.726 -4.792 -14.122 1.00 86.56 289 PHE A C 1
ATOM 2258 O O . PHE A 1 289 ? -3.374 -4.712 -13.079 1.00 86.56 289 PHE A O 1
ATOM 2265 N N . LEU A 1 290 ? -3.029 -5.672 -15.086 1.00 86.06 290 LEU A N 1
ATOM 2266 C CA . LEU A 1 290 ? -4.168 -6.595 -14.996 1.00 86.06 290 LEU A CA 1
ATOM 2267 C C . LEU A 1 290 ? -4.109 -7.459 -13.736 1.00 86.06 290 LEU A C 1
ATOM 2269 O O . LEU A 1 290 ? -5.107 -7.605 -13.035 1.00 86.06 290 LEU A O 1
ATOM 2273 N N . ARG A 1 291 ? -2.924 -7.979 -13.403 1.00 85.00 291 ARG A N 1
ATOM 2274 C CA . ARG A 1 291 ? -2.712 -8.771 -12.189 1.00 85.00 291 ARG A CA 1
ATOM 2275 C C . ARG A 1 291 ? -3.095 -8.010 -10.923 1.00 85.00 291 ARG A C 1
ATOM 2277 O O . ARG A 1 291 ? -3.753 -8.580 -10.056 1.00 85.00 291 ARG A O 1
ATOM 2284 N N . THR A 1 292 ? -2.688 -6.746 -10.837 1.00 87.06 292 THR A N 1
ATOM 2285 C CA . THR A 1 292 ? -2.994 -5.871 -9.703 1.00 87.06 292 THR A CA 1
ATOM 2286 C C . THR A 1 292 ? -4.480 -5.542 -9.640 1.00 87.06 292 THR A C 1
ATOM 2288 O O . THR A 1 292 ? -5.085 -5.678 -8.581 1.00 87.06 292 THR A O 1
ATOM 2291 N N . VAL A 1 293 ? -5.100 -5.190 -10.772 1.00 88.75 293 VAL A N 1
ATOM 2292 C CA . VAL A 1 293 ? -6.550 -4.959 -10.843 1.00 88.75 293 VAL A CA 1
ATOM 2293 C C . VAL A 1 293 ? -7.296 -6.199 -10.359 1.00 88.75 293 VAL A C 1
ATOM 2295 O O . VAL A 1 293 ? -8.158 -6.085 -9.490 1.00 88.75 293 VAL A O 1
ATOM 2298 N N . HIS A 1 294 ? -6.917 -7.386 -10.845 1.00 85.19 294 HIS A N 1
ATOM 2299 C CA . HIS A 1 294 ? -7.505 -8.647 -10.411 1.00 85.19 294 HIS A CA 1
ATOM 2300 C C . HIS A 1 294 ? -7.313 -8.932 -8.922 1.00 85.19 294 HIS A C 1
ATOM 2302 O O . HIS A 1 294 ? -8.250 -9.384 -8.267 1.00 85.19 294 HIS A O 1
ATOM 2308 N N . GLY A 1 295 ? -6.139 -8.625 -8.371 1.00 84.81 295 GLY A N 1
ATOM 2309 C CA . GLY A 1 295 ? -5.881 -8.713 -6.935 1.00 84.81 295 GLY A CA 1
ATOM 2310 C C . GLY A 1 295 ? -6.794 -7.805 -6.107 1.00 84.81 295 GLY A C 1
ATOM 2311 O O . GLY A 1 295 ? -7.356 -8.254 -5.108 1.00 84.81 295 GLY A O 1
ATOM 2312 N N . LEU A 1 296 ? -6.982 -6.557 -6.545 1.00 89.06 296 LEU A N 1
ATOM 2313 C CA . LEU A 1 296 ? -7.761 -5.548 -5.829 1.00 89.06 296 LEU A CA 1
ATOM 2314 C C . LEU A 1 296 ? -9.258 -5.862 -5.807 1.00 89.06 296 LEU A C 1
ATOM 2316 O O . LEU A 1 296 ? -9.847 -5.858 -4.728 1.00 89.06 296 LEU A O 1
ATOM 2320 N N . TRP A 1 297 ? -9.881 -6.155 -6.957 1.00 89.81 297 TRP A N 1
ATOM 2321 C CA . TRP A 1 297 ? -11.333 -6.382 -6.989 1.00 89.81 297 TRP A CA 1
ATOM 2322 C C . TRP A 1 297 ? -11.725 -7.703 -6.314 1.00 89.81 297 TRP A C 1
ATOM 2324 O O . TRP A 1 297 ? -12.710 -7.733 -5.577 1.00 89.81 297 TRP A O 1
ATOM 2334 N N . LEU A 1 298 ? -10.935 -8.773 -6.492 1.00 87.12 298 LEU A N 1
ATOM 2335 C CA . LEU A 1 298 ? -11.163 -10.044 -5.793 1.00 87.12 298 LEU A CA 1
ATOM 2336 C C . LEU A 1 298 ? -10.979 -9.880 -4.286 1.00 87.12 298 LEU A C 1
ATOM 2338 O O . LEU A 1 298 ? -11.808 -10.347 -3.509 1.00 87.12 298 LEU A O 1
ATOM 2342 N N . GLY A 1 299 ? -9.913 -9.189 -3.876 1.00 87.62 299 GLY A N 1
ATOM 2343 C CA . GLY A 1 299 ? -9.647 -8.924 -2.470 1.00 87.62 299 GLY A CA 1
ATOM 2344 C C . GLY A 1 299 ? -10.723 -8.073 -1.807 1.00 87.62 299 GLY A C 1
ATOM 2345 O O . GLY A 1 299 ? -11.129 -8.355 -0.682 1.00 87.62 299 GLY A O 1
ATOM 2346 N N . TRP A 1 300 ? -11.239 -7.081 -2.526 1.00 91.50 300 TRP A N 1
ATOM 2347 C CA . TRP A 1 300 ? -12.372 -6.276 -2.089 1.00 91.50 300 TRP A CA 1
ATOM 2348 C C . TRP A 1 300 ? -13.653 -7.109 -1.945 1.00 91.50 300 TRP A C 1
ATOM 2350 O O . TRP A 1 300 ? -14.300 -7.046 -0.902 1.00 91.50 300 TRP A O 1
ATOM 2360 N N . LEU A 1 301 ? -13.981 -7.948 -2.935 1.00 90.81 301 LEU A N 1
ATOM 2361 C CA . LEU A 1 301 ? -15.173 -8.804 -2.911 1.00 90.81 301 LEU A CA 1
ATOM 2362 C C . LEU A 1 301 ? -15.127 -9.794 -1.739 1.00 90.81 301 LEU A C 1
ATOM 2364 O O . LEU A 1 301 ? -16.090 -9.900 -0.978 1.00 90.81 301 LEU A O 1
ATOM 2368 N N . ILE A 1 302 ? -13.992 -10.473 -1.552 1.00 88.62 302 ILE A N 1
ATOM 2369 C CA . ILE A 1 302 ? -13.782 -11.394 -0.427 1.00 88.62 302 ILE A CA 1
ATOM 2370 C C . ILE A 1 302 ? -13.840 -10.632 0.902 1.00 88.62 302 ILE A C 1
ATOM 2372 O O . ILE A 1 302 ? -14.480 -11.092 1.845 1.00 88.62 302 ILE A O 1
ATOM 2376 N N . GLY A 1 303 ? -13.218 -9.453 0.981 1.00 88.56 303 GLY A N 1
ATOM 2377 C CA . GLY A 1 303 ? -13.258 -8.609 2.171 1.00 88.56 303 GLY A CA 1
ATOM 2378 C C . GLY A 1 303 ? -14.686 -8.217 2.560 1.00 88.56 303 GLY A C 1
ATOM 2379 O O . GLY A 1 303 ? -15.067 -8.387 3.716 1.00 88.56 303 GLY A O 1
ATOM 2380 N N . ILE A 1 304 ? -15.504 -7.760 1.606 1.00 90.19 304 ILE A N 1
ATOM 2381 C CA . ILE A 1 304 ? -16.916 -7.427 1.849 1.00 90.19 304 ILE A CA 1
ATOM 2382 C C . ILE A 1 304 ? -17.712 -8.655 2.278 1.00 90.19 304 ILE A C 1
ATOM 2384 O O . ILE A 1 304 ? -18.516 -8.563 3.205 1.00 90.19 304 ILE A O 1
ATOM 2388 N N . PHE A 1 305 ? -17.487 -9.803 1.641 1.00 89.62 305 PHE A N 1
ATOM 2389 C CA . PHE A 1 305 ? -18.147 -11.046 2.027 1.00 89.62 305 PHE A CA 1
ATOM 2390 C C . PHE A 1 305 ? -17.852 -11.404 3.493 1.00 89.62 305 PHE A C 1
ATOM 2392 O O . PHE A 1 305 ? -18.774 -11.677 4.265 1.00 89.62 305 PHE A O 1
ATOM 2399 N N . 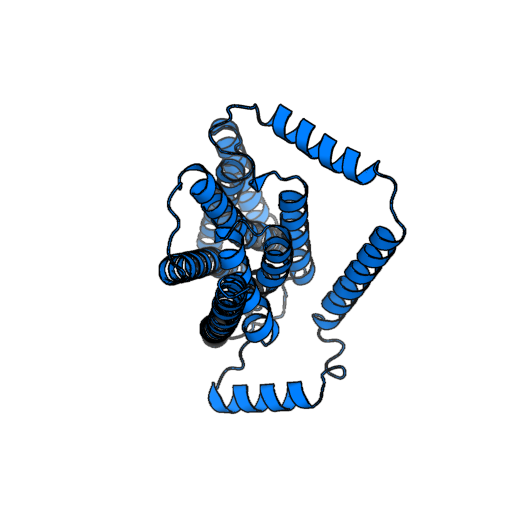VAL A 1 306 ? -16.585 -11.310 3.911 1.00 88.81 306 VAL A N 1
ATOM 2400 C CA . VAL A 1 306 ? -16.175 -11.529 5.306 1.00 88.81 306 VAL A CA 1
ATOM 2401 C C . VAL A 1 306 ? -16.804 -10.490 6.242 1.00 88.81 306 VAL A C 1
ATOM 2403 O O . VAL A 1 306 ? -17.324 -10.860 7.293 1.00 88.81 306 VAL A O 1
ATOM 2406 N N . LEU A 1 307 ? -16.832 -9.210 5.860 1.00 87.69 307 LEU A N 1
ATOM 2407 C CA . LEU A 1 307 ? -17.485 -8.154 6.643 1.00 87.69 307 LEU A CA 1
ATOM 2408 C C . LEU A 1 307 ? -18.982 -8.408 6.836 1.00 87.69 307 LEU A C 1
ATOM 2410 O O . LEU A 1 307 ? -19.503 -8.218 7.936 1.00 87.69 307 LEU A O 1
ATOM 2414 N N . SER A 1 308 ? -19.672 -8.856 5.787 1.00 86.19 308 SER A N 1
ATOM 2415 C CA . SER A 1 308 ? -21.092 -9.198 5.856 1.00 86.19 308 SER A CA 1
ATOM 2416 C C . SER A 1 308 ? -21.346 -10.405 6.758 1.00 86.19 308 SER A C 1
ATOM 2418 O O . SER A 1 308 ? -22.355 -10.438 7.460 1.00 86.19 308 SER A O 1
ATOM 2420 N N . LEU A 1 309 ? -20.447 -11.391 6.766 1.00 87.50 309 LEU A N 1
ATOM 2421 C CA . LEU A 1 309 ? -20.547 -12.531 7.673 1.00 87.50 309 LEU A CA 1
ATOM 2422 C C . LEU A 1 309 ? -20.354 -12.092 9.131 1.00 87.50 309 LEU A C 1
ATOM 2424 O O . LEU A 1 309 ? -21.146 -12.460 9.998 1.00 87.50 309 LEU A O 1
ATOM 2428 N N . ILE A 1 310 ? -19.347 -11.255 9.396 1.00 85.38 310 ILE A N 1
ATOM 2429 C CA . ILE A 1 310 ? -19.080 -10.717 10.737 1.00 85.38 310 ILE A CA 1
ATOM 2430 C C . ILE A 1 310 ? -20.280 -9.902 11.236 1.00 85.38 310 ILE A C 1
ATOM 2432 O O . ILE A 1 310 ? -20.713 -10.080 12.376 1.00 85.38 310 ILE A O 1
ATOM 2436 N N . SER A 1 311 ? -20.864 -9.044 10.398 1.00 80.75 311 SER A N 1
ATOM 2437 C CA . SER A 1 311 ? -22.022 -8.235 10.793 1.00 80.75 311 SER A CA 1
ATOM 2438 C C . SER A 1 311 ? -23.269 -9.077 11.064 1.00 80.75 311 SER A C 1
ATOM 2440 O O . SER A 1 311 ? -23.992 -8.817 12.032 1.00 80.75 311 SER A O 1
ATOM 2442 N N . PHE A 1 312 ? -23.483 -10.137 10.284 1.00 82.38 312 PHE A N 1
ATOM 2443 C CA . PHE A 1 312 ? -24.543 -11.112 10.524 1.00 82.38 312 PHE A CA 1
ATOM 2444 C C . PHE A 1 312 ? -24.363 -11.848 11.864 1.00 82.38 312 PHE A C 1
ATOM 2446 O O . PHE A 1 312 ? -25.321 -12.031 12.617 1.00 82.38 312 PHE A O 1
ATOM 2453 N N . MET A 1 313 ? -23.131 -12.221 12.222 1.00 82.44 313 MET A N 1
ATOM 2454 C CA . MET A 1 313 ? -22.846 -12.859 13.514 1.00 82.44 313 MET A CA 1
ATOM 2455 C C . MET A 1 313 ? -23.010 -11.894 14.702 1.00 82.44 313 MET A C 1
ATOM 2457 O O . MET A 1 313 ? -23.555 -12.279 15.741 1.00 82.44 313 MET A O 1
ATOM 2461 N N . LEU A 1 314 ? -22.596 -10.631 14.550 1.00 76.88 314 LEU A N 1
ATOM 2462 C CA . LEU A 1 314 ? -22.714 -9.601 15.594 1.00 76.88 314 LEU A CA 1
ATOM 2463 C C . LEU A 1 314 ? -24.168 -9.183 15.858 1.00 76.88 314 LEU A C 1
ATOM 2465 O O . LEU A 1 314 ? -24.550 -8.915 16.998 1.00 76.88 314 LEU A O 1
ATOM 2469 N N . THR A 1 315 ? -25.004 -9.135 14.819 1.00 72.06 315 THR A N 1
ATOM 2470 C CA . THR A 1 315 ? -26.437 -8.831 14.972 1.00 72.06 315 THR A CA 1
ATOM 2471 C C . THR A 1 315 ? -27.181 -9.952 15.699 1.00 72.06 315 THR A C 1
ATOM 2473 O O . THR A 1 315 ? -28.008 -9.662 16.565 1.00 72.06 315 THR A O 1
ATOM 2476 N N . ARG A 1 316 ? -26.835 -11.224 15.451 1.00 67.69 316 ARG A N 1
ATOM 2477 C CA . ARG A 1 316 ? -27.413 -12.370 16.178 1.00 67.69 316 ARG A CA 1
ATOM 2478 C C . ARG A 1 316 ? -27.011 -12.436 17.650 1.00 67.69 316 ARG A C 1
ATOM 2480 O O . ARG A 1 316 ? -27.851 -12.733 18.493 1.00 67.69 316 ARG A O 1
ATOM 2487 N N . THR A 1 317 ? -25.761 -12.124 17.978 1.00 61.16 317 THR A N 1
ATOM 2488 C CA . THR A 1 317 ? -25.290 -12.116 19.376 1.00 61.16 317 THR A CA 1
ATOM 2489 C C . THR A 1 317 ? -25.916 -10.986 20.197 1.00 61.16 317 THR A C 1
ATOM 2491 O O . THR A 1 317 ? -26.282 -11.207 21.347 1.00 61.16 317 THR A O 1
ATOM 2494 N N . LYS A 1 318 ? -26.151 -9.805 19.604 1.00 54.41 318 LYS A N 1
ATOM 2495 C CA . LYS A 1 318 ? -26.910 -8.725 20.265 1.00 54.41 318 LYS A CA 1
ATOM 2496 C C . LYS A 1 318 ? -28.398 -9.049 20.460 1.00 54.41 318 LYS A C 1
ATOM 2498 O O . LYS A 1 318 ? -28.989 -8.568 21.422 1.00 54.41 318 LYS A O 1
ATOM 2503 N N . ALA A 1 319 ? -29.000 -9.856 19.583 1.00 47.09 319 ALA A N 1
ATOM 2504 C CA . ALA A 1 319 ? -30.389 -10.295 19.727 1.00 47.09 319 ALA A CA 1
ATOM 2505 C C . ALA A 1 319 ? -30.576 -11.300 20.880 1.00 47.09 319 ALA A C 1
ATOM 2507 O O . ALA A 1 319 ? -31.582 -11.229 21.577 1.00 47.09 319 ALA A O 1
ATOM 2508 N N . GLY A 1 320 ? -29.589 -12.168 21.136 1.00 41.44 320 GLY A N 1
ATOM 2509 C CA . GLY A 1 320 ? -29.640 -13.149 22.230 1.00 41.44 320 GLY A CA 1
ATOM 2510 C C . GLY A 1 320 ? -29.500 -12.566 23.642 1.00 41.44 320 GLY A C 1
ATOM 2511 O O . GLY A 1 320 ? -29.893 -13.216 24.602 1.00 41.44 320 GLY A O 1
ATOM 2512 N N . TRP A 1 321 ? -28.981 -11.340 23.790 1.00 35.91 321 TRP A N 1
ATOM 2513 C CA . TRP A 1 321 ? -28.816 -10.688 25.102 1.00 35.91 321 TRP A CA 1
ATOM 2514 C C . TRP A 1 321 ? -30.046 -9.868 25.536 1.00 35.91 321 TRP A C 1
ATOM 2516 O O . TRP A 1 321 ? -30.161 -9.493 26.694 1.00 35.91 321 TRP A O 1
ATOM 2526 N N . LYS A 1 322 ? -30.999 -9.580 24.637 1.00 39.09 322 LYS A N 1
ATOM 2527 C CA . LYS A 1 322 ? -32.240 -8.859 24.997 1.00 39.09 322 LYS A CA 1
ATOM 2528 C C . LYS A 1 322 ? -33.383 -9.774 25.453 1.00 39.09 322 LYS A C 1
ATOM 2530 O O . LYS A 1 322 ? -34.465 -9.278 25.746 1.00 39.09 322 LYS A O 1
ATOM 2535 N N . THR A 1 323 ? -33.158 -11.084 25.495 1.00 37.91 323 THR A N 1
ATOM 2536 C CA . THR A 1 323 ? -34.169 -12.101 25.827 1.00 37.91 323 THR A CA 1
ATOM 2537 C C . THR A 1 323 ? -33.766 -12.984 27.013 1.00 37.91 323 THR A C 1
ATOM 2539 O O . THR A 1 323 ? -34.248 -14.109 27.107 1.00 37.91 323 THR A O 1
ATOM 2542 N N . GLY A 1 324 ? -32.862 -12.509 27.875 1.00 35.53 324 GLY A N 1
ATOM 2543 C CA . GLY A 1 324 ? -32.439 -13.185 29.107 1.00 35.53 324 GLY A CA 1
ATOM 2544 C C . GLY A 1 324 ? -32.783 -12.363 30.333 1.00 35.53 324 GLY A C 1
ATOM 2545 O O . GLY A 1 324 ? -32.542 -11.137 30.272 1.00 35.53 324 GLY A O 1
#

pLDDT: mean 76.16, std 13.84, range [35.53, 94.19]

Sequence (324 aa):
MRNCVRVASALAMAAAVALFLFTILQVSLSVSVFVFLLVATCSSAIIVLSDALGVSICSLLTALTFPTLAVCTVVQDIYRAHTEDKRDDGFANRAFSATASFAICSAITLLGAMLVIGFLCDRRFMVGTMQFRGVKISQLLPMLIFAVLLISGWMEWDSSSCAKVNERFKCSVKKICDIFSSPVLWWHAMVTLLVFIFCAYWIIRTGNIAPEAVPAWELKLRELLEKFLIVRPRFKEAFLGHPALLVGFWLMTMKEKRFSLPLVLVGFIGQLSMFNTFTHIHTPLYVSFLRTVHGLWLGWLIGIFVLSLISFMLTRTKAGWKTG

Secondary structure (DSSP, 8-state):
-HHHHHHHHHHHHHHHHHHHHHHTS---HHHHHHHHHHHHHHHHHHHHH-HHHHHHHHHHHHHHHHHHHHHHHHHHHHHHHHHH--S---HHHHHHHHHHHHHHHHHHHHHHHHHHHHHH-SHHHHTTSS--TTHHHHHHHHHHHHHHHHHTTTTSS-TT----HHHHHHHHHHHHHHHHHS---HHHHHHHHHHHHHHHHHHHHHSTT-GGGS-HHHHHHHHHHHHHHSS---HIIIIIIHHHHHHHHHHHHTT-HHHHHHHHHHHHHHHHHHHHHHH-TTS-HHHHHHHHHHHHHHHHHHHHHHHHHHHHHHHHHHHHTTT-

Foldseek 3Di:
DLLVLQLVLQLVLLLLQLVCCCPQLVDDNVVSVVSSVVSSVVLSVCCVVPVVVSLLVSLLSLLQRQLLVLLLVLLLVLLQCVVVDPDPDDLVVLLVSLVVSLVSSLVSLVVSLVSNCSSQVDPCLQQPVDANPCLLVSLPVNLVVNLLCVQLCSSNDDPPDPDPSVVSVVSSVVSVVVVVVPPCDPVNVVVVVVVVVVSVVVSVVVDPPPPPPDDPVNVVVQVVQCVVQVAGADCLLQPWQLLLCSLLSSCSNVVNCPRNVVSNSRNSSNSSVLSSLSSNSNPPVVSSVSNSVVSNVNSSVNNVVVSVVVVVVVVVVVVVVVPD